Protein AF-A0A8B7N0S8-F1 (afdb_monomer)

Radius of gyration: 21.29 Å; Cα contacts (8 Å, |Δi|>4): 291; chains: 1; bounding box: 60×66×60 Å

Foldseek 3Di:
DCPPPPPVVVVLVVVVVVVVVVVVVVLVVVLLVVVVVDVVVDPVNQDDADQQPFDPPDDPVLLVVVLVVQVVVLVVLQVVLVVVVVVDPPPADDVVNLQLQWFAPPVLLAIEHQAALQCNVQVLQQLVLVVVDPGQDPCSVVVSSVVRHRDPDPVVNVVSLVGGAYDYGEEDLSSLLVSLLCVQQQDPDPPDPSLVVLQCLLPVDDDDDDDPPDPDDQPDRPDSSGHGSRSSVVVLVVLVVQCPDPVRNDDDDSSNPDCCNRNNCNVRRHSGYHYPVCNSSSVSSVCVVSVPDSVSHSDDPPDD

InterPro domains:
  IPR005331 Sulfotransferase [PF03567] (105-292)
  IPR018011 Carbohydrate sulfotransferase 8-10 [PTHR12137] (58-295)

Nearest PDB structures (foldseek):
  5hjn-assembly1_A  TM=2.050E-01  e=9.439E+00  Drosophila melanogaster

Secondary structure (DSSP, 8-state):
---THHHHHHHHHHHHHHHHHHHHHHHHHHHHHHHHHHHHS-GGGTSS-------TT--HHHHHHHHHHHHHHHHHHHHHHHHHHTT----PPPHHHHHHHSEEETTTTEEEE--TTTTHHHHHHHHHHHTT-SS--TTHHHHHHHHSPPPSSHHHHHHHHHHSEEEEEE--HHHHHHHHHIIIII---TTSS-HHHHHHHHHH-PPPPPPTT--PPP---SSTTSPPHHHHHHHHHHHHHHHT-TT------TTT--HHHHH-TTTS--SEEEEGGGHHHHHHHHHHHTT--GGGTT------

Structure (mmCIF, N/CA/C/O backbone):
data_AF-A0A8B7N0S8-F1
#
_entry.id   AF-A0A8B7N0S8-F1
#
loop_
_atom_site.group_PDB
_atom_site.id
_atom_site.type_symbol
_atom_site.label_atom_id
_atom_site.label_alt_id
_atom_site.label_comp_id
_atom_site.label_asym_id
_atom_site.label_entity_id
_atom_site.label_seq_id
_atom_site.pdbx_PDB_ins_code
_atom_site.Cartn_x
_atom_site.Cartn_y
_atom_site.Cartn_z
_atom_site.occupancy
_atom_site.B_iso_or_equiv
_atom_site.auth_seq_id
_atom_site.auth_comp_id
_atom_site.auth_asym_id
_atom_site.auth_atom_id
_atom_site.pdbx_PDB_model_num
ATOM 1 N N . MET A 1 1 ? 32.496 -39.639 -4.142 1.00 33.72 1 MET A N 1
ATOM 2 C CA . MET A 1 1 ? 31.459 -39.357 -5.158 1.00 33.72 1 MET A CA 1
ATOM 3 C C . MET A 1 1 ? 30.151 -39.072 -4.444 1.00 33.72 1 MET A C 1
ATOM 5 O O . MET A 1 1 ? 29.667 -39.948 -3.746 1.00 33.72 1 MET A O 1
ATOM 9 N N . ASN A 1 2 ? 29.606 -37.862 -4.561 1.00 26.45 2 ASN A N 1
ATOM 10 C CA . ASN A 1 2 ? 28.227 -37.590 -4.154 1.00 26.45 2 ASN A CA 1
ATOM 11 C C . ASN A 1 2 ? 27.659 -36.517 -5.098 1.00 26.45 2 ASN A C 1
ATOM 13 O O . ASN A 1 2 ? 27.809 -35.323 -4.869 1.00 26.45 2 ASN A O 1
ATOM 17 N N . ILE A 1 3 ? 27.117 -36.968 -6.233 1.00 31.31 3 ILE A N 1
ATOM 18 C CA . ILE A 1 3 ? 26.680 -36.134 -7.374 1.00 31.31 3 ILE A CA 1
ATOM 19 C C . ILE A 1 3 ? 25.195 -35.714 -7.232 1.00 31.31 3 ILE A C 1
ATOM 21 O O . ILE A 1 3 ? 24.652 -34.994 -8.061 1.00 31.31 3 ILE A O 1
ATOM 25 N N . ASN A 1 4 ? 24.522 -36.074 -6.135 1.00 31.34 4 ASN A N 1
ATOM 26 C CA . ASN A 1 4 ? 23.059 -35.968 -6.046 1.00 31.34 4 ASN A CA 1
ATOM 27 C C . ASN A 1 4 ? 22.503 -34.683 -5.398 1.00 31.34 4 ASN A C 1
ATOM 29 O O . ASN A 1 4 ? 21.286 -34.531 -5.330 1.00 31.34 4 ASN A O 1
ATOM 33 N N . SER A 1 5 ? 23.330 -33.726 -4.954 1.00 34.03 5 SER A N 1
ATOM 34 C CA . SER A 1 5 ? 22.830 -32.487 -4.320 1.00 34.03 5 SER A CA 1
ATOM 35 C C . SER A 1 5 ? 22.540 -31.336 -5.298 1.00 34.03 5 SER A C 1
ATOM 37 O O . SER A 1 5 ? 21.784 -30.427 -4.954 1.00 34.03 5 SER A O 1
ATOM 39 N N . SER A 1 6 ? 23.072 -31.366 -6.528 1.00 33.41 6 SER A N 1
ATOM 40 C CA . SER A 1 6 ? 22.864 -30.288 -7.515 1.00 33.41 6 SER A CA 1
ATOM 41 C C . SER A 1 6 ? 21.584 -30.451 -8.347 1.00 33.41 6 SER A C 1
ATOM 43 O O . SER A 1 6 ? 21.019 -29.459 -8.806 1.00 33.41 6 SER A O 1
ATOM 45 N N . ILE A 1 7 ? 21.072 -31.680 -8.479 1.00 36.34 7 ILE A N 1
ATOM 46 C CA . ILE A 1 7 ? 19.943 -32.017 -9.363 1.00 36.34 7 ILE A CA 1
ATOM 47 C C . ILE A 1 7 ? 18.601 -31.521 -8.781 1.00 36.34 7 ILE A C 1
ATOM 49 O O . ILE A 1 7 ? 17.759 -30.991 -9.507 1.00 36.34 7 ILE A O 1
ATOM 53 N N . GLY A 1 8 ? 18.407 -31.590 -7.457 1.00 31.73 8 GLY A N 1
ATOM 54 C CA . GLY A 1 8 ? 17.154 -31.170 -6.801 1.00 31.73 8 GLY A CA 1
ATOM 55 C C . GLY A 1 8 ? 16.907 -29.651 -6.799 1.00 31.73 8 GLY A C 1
ATOM 56 O O . GLY A 1 8 ? 15.765 -29.191 -6.929 1.00 31.73 8 GLY A O 1
ATOM 57 N N . ALA A 1 9 ? 17.973 -28.849 -6.713 1.00 36.81 9 ALA A N 1
ATOM 58 C CA . ALA A 1 9 ? 17.888 -27.389 -6.777 1.00 36.81 9 ALA A CA 1
ATOM 59 C C . ALA A 1 9 ? 17.567 -26.890 -8.198 1.00 36.81 9 ALA A C 1
ATOM 61 O O . ALA A 1 9 ? 16.879 -25.875 -8.364 1.00 36.81 9 ALA A O 1
ATOM 62 N N . ASP A 1 10 ? 18.024 -27.616 -9.220 1.00 36.50 10 ASP A N 1
ATOM 63 C CA . ASP A 1 10 ? 17.806 -27.265 -10.621 1.00 36.50 10 ASP A CA 1
ATOM 64 C C . ASP A 1 10 ? 16.393 -27.654 -11.089 1.00 36.50 10 ASP A C 1
ATOM 66 O O . ASP A 1 10 ? 15.686 -26.837 -11.684 1.00 36.50 10 ASP A O 1
ATOM 70 N N . GLN A 1 11 ? 15.888 -28.824 -10.674 1.00 37.94 11 GLN A N 1
ATOM 71 C CA . GLN A 1 11 ? 14.507 -29.253 -10.946 1.00 37.94 11 GLN A CA 1
ATOM 72 C C . GLN A 1 11 ? 13.464 -28.278 -10.364 1.00 37.94 11 GLN A C 1
ATOM 74 O O . GLN A 1 11 ? 12.451 -27.964 -11.001 1.00 37.94 11 GLN A O 1
ATOM 79 N N . THR A 1 12 ? 13.735 -27.732 -9.174 1.00 39.00 12 THR A N 1
ATOM 80 C CA . THR A 1 12 ? 12.875 -26.746 -8.499 1.00 39.00 12 THR A CA 1
ATOM 81 C C . THR A 1 12 ? 12.888 -25.396 -9.230 1.00 39.00 12 THR A C 1
ATOM 83 O O . THR A 1 12 ? 11.830 -24.815 -9.496 1.00 39.00 12 THR A O 1
ATOM 86 N N . LYS A 1 13 ? 14.067 -24.919 -9.664 1.00 35.22 13 LYS A N 1
ATOM 87 C CA . LYS A 1 13 ? 14.209 -23.703 -10.491 1.00 35.22 13 LYS A CA 1
ATOM 88 C C . LYS A 1 13 ? 13.530 -23.849 -11.856 1.00 35.22 13 LYS A C 1
ATOM 90 O O . LYS A 1 13 ? 12.886 -22.905 -12.320 1.00 35.22 13 LYS A O 1
ATOM 95 N N . ILE A 1 14 ? 13.624 -25.019 -12.487 1.00 38.72 14 ILE A N 1
ATOM 96 C CA . ILE A 1 14 ? 12.973 -25.336 -13.767 1.00 38.72 14 ILE A CA 1
ATOM 97 C C . ILE A 1 14 ? 11.447 -25.353 -13.614 1.00 38.72 14 ILE A C 1
ATOM 99 O O . ILE A 1 14 ? 10.739 -24.784 -14.449 1.00 38.72 14 ILE A O 1
ATOM 103 N N . THR A 1 15 ? 10.930 -25.923 -12.525 1.00 37.62 15 THR A N 1
ATOM 104 C CA . THR A 1 15 ? 9.487 -25.995 -12.242 1.00 37.62 15 THR A CA 1
ATOM 105 C C . THR A 1 15 ? 8.890 -24.613 -11.963 1.00 37.62 15 THR A C 1
ATOM 107 O O . THR A 1 15 ? 7.842 -24.266 -12.517 1.00 37.62 15 THR A O 1
ATOM 110 N N . ILE A 1 16 ? 9.592 -23.763 -11.203 1.00 38.25 16 ILE A N 1
ATOM 111 C CA . ILE A 1 16 ? 9.209 -22.359 -10.984 1.00 38.25 16 ILE A CA 1
ATOM 112 C C . ILE A 1 16 ? 9.251 -21.578 -12.305 1.00 38.25 16 ILE A C 1
ATOM 114 O O . ILE A 1 16 ? 8.293 -20.880 -12.633 1.00 38.25 16 ILE A O 1
ATOM 118 N N . ARG A 1 17 ? 10.303 -21.740 -13.121 1.00 37.34 17 ARG A N 1
ATOM 119 C CA . ARG A 1 17 ? 10.417 -21.090 -14.442 1.00 37.34 17 ARG A CA 1
ATOM 120 C C . ARG A 1 17 ? 9.300 -21.509 -15.404 1.00 37.34 17 ARG A C 1
ATOM 122 O O . ARG A 1 17 ? 8.746 -20.640 -16.077 1.00 37.34 17 ARG A O 1
ATOM 129 N N . LYS A 1 18 ? 8.933 -22.795 -15.457 1.00 36.91 18 LYS A N 1
ATOM 130 C CA . LYS A 1 18 ? 7.825 -23.306 -16.291 1.00 36.91 18 LYS A CA 1
ATOM 131 C C . LYS A 1 18 ? 6.463 -22.798 -15.806 1.00 36.91 18 LYS A C 1
ATOM 133 O O . LYS A 1 18 ? 5.678 -22.296 -16.609 1.00 36.91 18 LYS A O 1
ATOM 138 N N . THR A 1 19 ? 6.223 -22.827 -14.494 1.00 37.59 19 THR A N 1
ATOM 139 C CA . THR A 1 19 ? 4.977 -22.334 -13.877 1.00 37.59 19 THR A CA 1
ATOM 140 C C . THR A 1 19 ? 4.809 -20.825 -14.062 1.00 37.59 19 THR A C 1
ATOM 142 O O . THR A 1 19 ? 3.711 -20.350 -14.352 1.00 37.59 19 THR A O 1
ATOM 145 N N . LEU A 1 20 ? 5.897 -20.059 -13.939 1.00 36.97 20 LEU A N 1
ATOM 146 C CA . LEU A 1 20 ? 5.892 -18.626 -14.208 1.00 36.97 20 LEU A CA 1
ATOM 147 C C . LEU A 1 20 ? 5.639 -18.361 -15.696 1.00 36.97 20 LEU A C 1
ATOM 149 O O . LEU A 1 20 ? 4.724 -17.603 -15.998 1.00 36.97 20 LEU A O 1
ATOM 153 N N . ARG A 1 21 ? 6.347 -19.017 -16.631 1.00 35.75 21 ARG A N 1
ATOM 154 C CA . ARG A 1 21 ? 6.140 -18.825 -18.085 1.00 35.75 21 ARG A CA 1
ATOM 155 C C . ARG A 1 21 ? 4.687 -19.050 -18.524 1.00 35.75 21 ARG A C 1
ATOM 157 O O . ARG A 1 21 ? 4.150 -18.218 -19.252 1.00 35.75 21 ARG A O 1
ATOM 164 N N . GLY A 1 22 ? 4.033 -20.111 -18.042 1.00 35.28 22 GLY A N 1
ATOM 165 C CA . GLY A 1 22 ? 2.614 -20.369 -18.331 1.00 35.28 22 GLY A CA 1
ATOM 166 C C . GLY A 1 22 ? 1.683 -19.277 -17.784 1.00 35.28 22 GLY A C 1
ATOM 167 O O . GLY A 1 22 ? 0.778 -18.815 -18.479 1.00 35.28 22 GLY A O 1
ATOM 168 N N . LYS A 1 23 ? 1.960 -18.780 -16.571 1.00 40.72 23 LYS A N 1
ATOM 169 C CA . LYS A 1 23 ? 1.218 -17.665 -15.960 1.00 40.72 23 LYS A CA 1
ATOM 170 C C . LYS A 1 23 ? 1.476 -16.326 -16.662 1.00 40.72 23 LYS A C 1
ATOM 172 O O . LYS A 1 23 ? 0.540 -15.543 -16.778 1.00 40.72 23 LYS A O 1
ATOM 177 N N . PHE A 1 24 ? 2.681 -16.083 -17.187 1.00 34.66 24 PHE A N 1
ATOM 178 C CA . PHE A 1 24 ? 3.024 -14.885 -17.971 1.00 34.66 24 PHE A CA 1
ATOM 179 C C . PHE A 1 24 ? 2.257 -14.823 -19.308 1.00 34.66 24 PHE A C 1
ATOM 181 O O . PHE A 1 24 ? 1.810 -13.749 -19.702 1.00 34.66 24 PHE A O 1
ATOM 188 N N . SER A 1 25 ? 2.027 -15.957 -19.981 1.00 36.06 25 SER A N 1
ATOM 189 C CA . SER A 1 25 ? 1.237 -15.996 -21.226 1.00 36.06 25 SER A CA 1
ATOM 190 C C . SER A 1 25 ? -0.257 -15.714 -20.986 1.00 36.06 25 SER A C 1
ATOM 192 O O . SER A 1 25 ? -0.859 -14.882 -21.668 1.00 36.06 25 SER A O 1
ATOM 194 N N . ALA A 1 26 ? -0.846 -16.325 -19.949 1.00 39.25 26 ALA A N 1
ATOM 195 C CA . ALA A 1 26 ? -2.221 -16.033 -19.527 1.00 39.25 26 ALA A CA 1
ATOM 196 C C . ALA A 1 26 ? -2.386 -14.585 -19.021 1.00 39.25 26 ALA A C 1
ATOM 198 O O . ALA A 1 26 ? -3.426 -13.954 -19.222 1.00 39.25 26 ALA A O 1
ATOM 199 N N . MET A 1 27 ? -1.338 -14.046 -18.395 1.00 42.06 27 MET A N 1
ATOM 200 C CA . MET A 1 27 ? -1.253 -12.659 -17.957 1.00 42.06 27 MET A CA 1
ATOM 201 C C . MET A 1 27 ? -1.254 -11.685 -19.136 1.00 42.06 27 MET A C 1
ATOM 203 O O . MET A 1 27 ? -2.021 -10.730 -19.091 1.00 42.06 27 MET A O 1
ATOM 207 N N . ASN A 1 28 ? -0.491 -11.944 -20.204 1.00 36.88 28 ASN A N 1
ATOM 208 C CA . ASN A 1 28 ? -0.500 -11.094 -21.399 1.00 36.88 28 ASN A CA 1
ATOM 209 C C . ASN A 1 28 ? -1.900 -10.992 -22.019 1.00 36.88 28 ASN A C 1
ATOM 211 O O . ASN A 1 28 ? -2.355 -9.885 -22.284 1.00 36.88 28 ASN A O 1
ATOM 215 N N . LYS A 1 29 ? -2.638 -12.106 -22.142 1.00 42.72 29 LYS A N 1
ATOM 216 C CA . LYS A 1 29 ? -4.021 -12.078 -22.660 1.00 42.72 29 LYS A CA 1
ATOM 217 C C . LYS A 1 29 ? -4.966 -11.229 -21.794 1.00 42.72 29 LYS A C 1
ATOM 219 O O . LYS A 1 29 ? -5.769 -10.468 -22.328 1.00 42.72 29 LYS A O 1
ATOM 224 N N . ARG A 1 30 ? -4.856 -11.317 -20.460 1.00 45.44 30 ARG A N 1
ATOM 225 C CA . ARG A 1 30 ? -5.676 -10.521 -19.522 1.00 45.44 30 ARG A CA 1
ATOM 226 C C . ARG A 1 30 ? -5.286 -9.044 -19.493 1.00 45.44 30 ARG A C 1
ATOM 228 O O . ARG A 1 30 ? -6.166 -8.194 -19.430 1.00 45.44 30 ARG A O 1
ATOM 235 N N . VAL A 1 31 ? -3.992 -8.736 -19.564 1.00 40.94 31 VAL A N 1
ATOM 236 C CA . VAL A 1 31 ? -3.473 -7.363 -19.665 1.00 40.94 31 VAL A CA 1
ATOM 237 C C . VAL A 1 31 ? -4.017 -6.681 -20.915 1.00 40.94 31 VAL A C 1
ATOM 239 O O . VAL A 1 31 ? -4.475 -5.549 -20.830 1.00 40.94 31 VAL A O 1
ATOM 242 N N . THR A 1 32 ? -4.017 -7.371 -22.054 1.00 42.88 32 THR A N 1
ATOM 243 C CA . THR A 1 32 ? -4.551 -6.838 -23.310 1.00 42.88 32 THR A CA 1
ATOM 244 C C . THR A 1 32 ? -6.043 -6.512 -23.215 1.00 42.88 32 THR A C 1
ATOM 246 O O . THR A 1 32 ? -6.471 -5.445 -23.647 1.00 42.88 32 THR A O 1
ATOM 249 N N . GLN A 1 33 ? -6.843 -7.402 -22.619 1.00 46.19 33 GLN A N 1
ATOM 250 C CA . GLN A 1 33 ? -8.280 -7.170 -22.418 1.00 46.19 33 GLN A CA 1
ATOM 251 C C . GLN A 1 33 ? -8.552 -6.007 -21.451 1.00 46.19 33 GLN A C 1
ATOM 253 O O . GLN A 1 33 ? -9.496 -5.241 -21.651 1.00 46.19 33 GLN A O 1
ATOM 258 N N . LEU A 1 34 ? -7.717 -5.855 -20.418 1.00 43.09 34 LEU A N 1
ATOM 259 C CA . LEU A 1 34 ? -7.782 -4.726 -19.492 1.00 43.09 34 LEU A CA 1
ATOM 260 C C . LEU A 1 34 ? -7.413 -3.418 -20.197 1.00 43.09 34 LEU A C 1
ATOM 262 O O . LEU A 1 34 ? -8.137 -2.437 -20.062 1.00 43.09 34 LEU A O 1
ATOM 266 N N . ASP A 1 35 ? -6.352 -3.402 -21.003 1.00 39.47 35 ASP A N 1
ATOM 267 C CA . ASP A 1 35 ? -5.935 -2.211 -21.744 1.00 39.47 35 ASP A CA 1
ATOM 268 C C . ASP A 1 35 ? -7.018 -1.725 -22.726 1.00 39.47 35 ASP A C 1
ATOM 270 O O . ASP A 1 35 ? -7.270 -0.526 -22.789 1.00 39.47 35 ASP A O 1
ATOM 274 N N . ALA A 1 36 ? -7.745 -2.631 -23.394 1.00 38.62 36 ALA A N 1
ATOM 275 C CA . ALA A 1 36 ? -8.881 -2.284 -24.257 1.00 38.62 36 ALA A CA 1
ATOM 276 C C . ALA A 1 36 ? -10.070 -1.676 -23.481 1.00 38.62 36 ALA A C 1
ATOM 278 O O . ALA A 1 36 ? -10.602 -0.640 -23.881 1.00 38.62 36 ALA A O 1
ATOM 279 N N . ARG A 1 37 ? -10.447 -2.249 -22.325 1.00 38.44 37 ARG A N 1
ATOM 280 C CA . ARG A 1 37 ? -11.477 -1.658 -21.439 1.00 38.44 37 ARG A CA 1
ATOM 281 C C . ARG A 1 37 ? -11.064 -0.277 -20.916 1.00 38.44 37 ARG A C 1
ATOM 283 O O . ARG A 1 37 ? -11.896 0.619 -20.821 1.00 38.44 37 ARG A O 1
ATOM 290 N N . TYR A 1 38 ? -9.777 -0.091 -20.629 1.00 39.50 38 TYR A N 1
ATOM 291 C CA . TYR A 1 38 ? -9.210 1.181 -20.175 1.00 39.50 38 TYR A CA 1
ATOM 292 C C . TYR A 1 38 ? -8.972 2.214 -21.294 1.00 39.50 38 TYR A C 1
ATOM 294 O O . TYR A 1 38 ? -8.717 3.367 -20.971 1.00 39.50 38 TYR A O 1
ATOM 302 N N . ARG A 1 39 ? -9.013 1.848 -22.584 1.00 38.09 39 ARG A N 1
ATOM 303 C CA . ARG A 1 39 ? -8.988 2.825 -23.693 1.00 38.09 39 ARG A CA 1
ATOM 304 C C . ARG A 1 39 ? -10.349 3.489 -23.893 1.00 38.09 39 ARG A C 1
ATOM 306 O O . ARG A 1 39 ? -10.396 4.672 -24.201 1.00 38.09 39 ARG A O 1
ATOM 313 N N . HIS A 1 40 ? -11.435 2.745 -23.680 1.00 3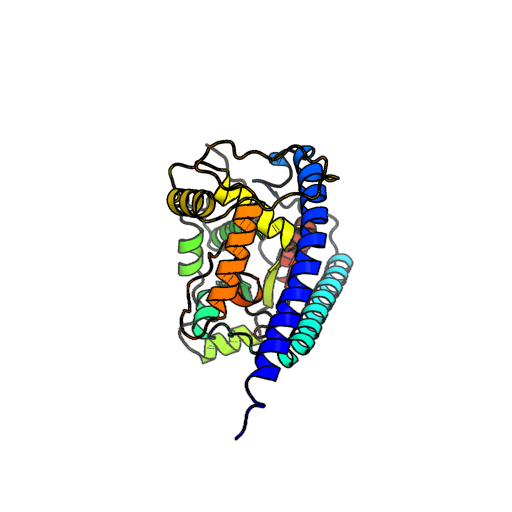6.62 40 HIS A N 1
ATOM 314 C CA . HIS A 1 40 ? -12.797 3.285 -23.742 1.00 36.62 40 HIS A CA 1
ATOM 315 C C . HIS A 1 40 ? -13.178 4.078 -22.489 1.00 36.62 40 HIS A C 1
ATOM 317 O O . HIS A 1 40 ? -13.854 5.098 -22.583 1.00 36.62 40 HIS A O 1
ATOM 323 N N . ALA A 1 41 ? -12.704 3.653 -21.318 1.00 31.98 41 ALA A N 1
ATOM 324 C CA . ALA A 1 41 ? -12.784 4.442 -20.099 1.00 31.98 41 ALA A CA 1
ATOM 325 C C . ALA A 1 41 ? -11.572 5.383 -20.053 1.00 31.98 41 ALA A C 1
ATOM 327 O O . ALA A 1 41 ? -10.531 5.004 -19.520 1.00 31.98 41 ALA A O 1
ATOM 328 N N . GL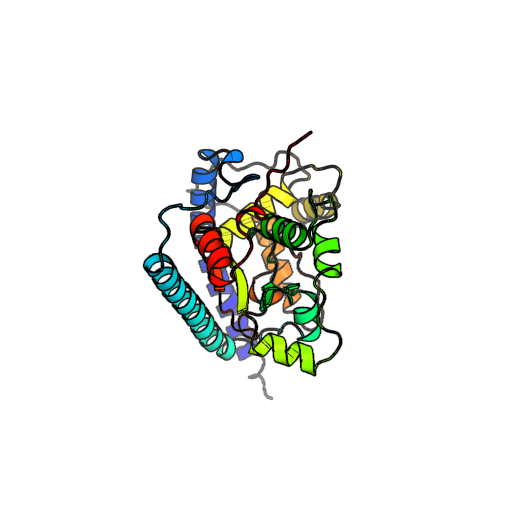Y A 1 42 ? -11.678 6.565 -20.673 1.00 30.33 42 GLY A N 1
ATOM 329 C CA . GLY A 1 42 ? -10.604 7.565 -20.726 1.00 30.33 42 GLY A CA 1
ATOM 330 C C . GLY A 1 42 ? -9.906 7.778 -19.374 1.00 30.33 42 GLY A C 1
ATOM 331 O O . GLY A 1 42 ? -10.454 7.463 -18.322 1.00 30.33 42 GLY A O 1
ATOM 332 N N . ALA A 1 43 ? -8.685 8.322 -19.385 1.00 34.25 43 ALA A N 1
ATOM 333 C CA . ALA A 1 43 ? -7.827 8.492 -18.200 1.00 34.25 43 ALA A CA 1
ATOM 334 C C . ALA A 1 43 ? -8.513 9.133 -16.965 1.00 34.25 43 ALA A C 1
ATOM 336 O O . ALA A 1 43 ? -8.044 8.924 -15.847 1.00 34.25 43 ALA A O 1
ATOM 337 N N . ALA A 1 44 ? -9.637 9.828 -17.160 1.00 33.47 44 ALA A N 1
ATOM 338 C CA . ALA A 1 44 ? -10.529 10.357 -16.130 1.00 33.47 44 ALA A CA 1
ATOM 339 C C . ALA A 1 44 ? -11.287 9.295 -15.298 1.00 33.47 44 ALA A C 1
ATOM 341 O O . ALA A 1 44 ? -11.713 9.582 -14.189 1.00 33.47 44 ALA A O 1
ATOM 342 N N . ALA A 1 45 ? -11.450 8.053 -15.768 1.00 34.56 45 ALA A N 1
ATOM 343 C CA . ALA A 1 45 ? -12.257 7.047 -15.064 1.00 34.56 45 ALA A CA 1
ATOM 344 C C . ALA A 1 45 ? -11.568 6.443 -13.823 1.00 34.56 45 ALA A C 1
ATOM 346 O O . ALA A 1 45 ? -12.217 5.784 -13.016 1.00 34.56 45 ALA A O 1
ATOM 347 N N . TYR A 1 46 ? -10.248 6.610 -13.680 1.00 40.56 46 TYR A N 1
ATOM 348 C CA . TYR A 1 46 ? -9.467 6.006 -12.586 1.00 40.56 46 TYR A CA 1
ATOM 349 C C . TYR A 1 46 ? -8.284 6.864 -12.107 1.00 40.56 46 TYR A C 1
ATOM 351 O O . TYR A 1 46 ? -7.476 6.397 -11.296 1.00 40.56 46 TYR A O 1
ATOM 359 N N . GLY A 1 47 ? -8.156 8.086 -12.625 1.00 35.59 47 GLY A N 1
ATOM 360 C CA . GLY A 1 47 ? -7.146 9.060 -12.241 1.00 35.59 47 GLY A CA 1
ATOM 361 C C . GLY A 1 47 ? -7.819 10.291 -11.657 1.00 35.59 47 GLY A C 1
ATOM 362 O O . GLY A 1 47 ? -8.615 10.923 -12.334 1.00 35.59 47 GLY A O 1
ATOM 363 N N . ASP A 1 48 ? -7.449 10.599 -10.418 1.00 36.75 48 ASP A N 1
ATOM 364 C CA . ASP A 1 48 ? -7.471 11.953 -9.866 1.00 36.75 48 ASP A CA 1
ATOM 365 C C . ASP A 1 48 ? -8.848 12.614 -9.643 1.00 36.75 48 ASP A C 1
ATOM 367 O O . ASP A 1 48 ? -8.980 13.798 -9.873 1.00 36.75 48 ASP A O 1
ATOM 371 N N . ASP A 1 49 ? -9.848 11.874 -9.151 1.00 41.66 49 ASP A N 1
ATOM 372 C CA . ASP A 1 49 ? -10.726 12.313 -8.045 1.00 41.66 49 ASP A CA 1
ATOM 373 C C . ASP A 1 49 ? -11.726 11.204 -7.695 1.00 41.66 49 ASP A C 1
ATOM 375 O O . ASP A 1 49 ? -12.698 10.942 -8.400 1.00 41.66 49 ASP A O 1
ATOM 379 N N . VAL A 1 50 ? -11.475 10.501 -6.590 1.00 45.34 50 VAL A N 1
ATOM 380 C CA . VAL A 1 50 ? -12.478 9.616 -5.983 1.00 45.34 50 VAL A CA 1
ATOM 381 C C . VAL A 1 50 ? -12.993 10.356 -4.766 1.00 45.34 50 VAL A C 1
ATOM 383 O O . VAL A 1 50 ? -12.591 10.070 -3.637 1.00 45.34 50 VAL A O 1
ATOM 386 N N . HIS A 1 51 ? -13.843 11.353 -5.001 1.00 56.25 51 HIS A N 1
ATOM 387 C CA . HIS A 1 51 ? -14.651 11.901 -3.925 1.00 56.25 51 HIS A CA 1
ATOM 388 C C . HIS A 1 51 ? -15.474 10.751 -3.355 1.00 56.25 51 HIS A C 1
ATOM 390 O O . HIS A 1 51 ? -16.289 10.131 -4.050 1.00 56.25 51 HIS A O 1
ATOM 396 N N . MET A 1 52 ? -15.225 10.417 -2.093 1.00 65.19 52 MET A N 1
ATOM 397 C CA . MET A 1 52 ? -16.049 9.445 -1.399 1.00 65.19 52 MET A CA 1
ATOM 398 C C . MET A 1 52 ? -17.413 10.093 -1.174 1.00 65.19 52 MET A C 1
ATOM 400 O O . MET A 1 52 ? -17.595 10.874 -0.244 1.00 65.19 52 MET A O 1
ATOM 404 N N . LYS A 1 53 ? -18.382 9.785 -2.039 1.00 68.12 53 LYS A N 1
ATOM 405 C CA . LYS A 1 53 ? -19.780 10.132 -1.779 1.00 68.12 53 LYS A CA 1
ATOM 406 C C . LYS A 1 53 ? -20.248 9.304 -0.591 1.00 68.12 53 LYS A C 1
ATOM 408 O O . LYS A 1 53 ? -20.347 8.087 -0.718 1.00 68.12 53 LYS A O 1
ATOM 413 N N . VAL A 1 54 ? -20.477 9.957 0.542 1.00 76.88 54 VAL A N 1
ATOM 414 C CA . VAL A 1 54 ? -20.989 9.315 1.757 1.00 76.88 54 VAL A CA 1
ATOM 415 C C . VAL A 1 54 ? -22.381 8.770 1.463 1.00 76.88 54 VAL A C 1
ATOM 417 O O . VAL A 1 54 ? -23.251 9.515 1.006 1.00 76.88 54 VAL A O 1
ATOM 420 N N . ASN A 1 55 ? -22.613 7.485 1.721 1.00 82.69 55 ASN A N 1
ATOM 421 C CA . ASN A 1 55 ? -23.945 6.919 1.620 1.00 82.69 55 ASN A CA 1
ATOM 422 C C . ASN A 1 55 ? -24.776 7.330 2.847 1.00 82.69 55 ASN A C 1
ATOM 424 O O . ASN A 1 55 ? -24.581 6.825 3.955 1.00 82.69 55 ASN A O 1
ATOM 428 N N . ALA A 1 56 ? -25.731 8.240 2.640 1.00 82.44 56 ALA A N 1
ATOM 429 C CA . ALA A 1 56 ? -26.651 8.698 3.684 1.00 82.44 56 ALA A CA 1
ATOM 430 C C . ALA A 1 56 ? -27.504 7.560 4.277 1.00 82.44 56 ALA A C 1
ATOM 432 O O . ALA A 1 56 ? -27.903 7.638 5.434 1.00 82.44 56 ALA A O 1
ATOM 433 N N . ASN A 1 57 ? -27.725 6.484 3.514 1.00 89.56 57 ASN A N 1
ATOM 434 C CA . ASN A 1 57 ? -28.533 5.333 3.921 1.00 89.56 57 ASN A CA 1
ATOM 435 C C . ASN A 1 57 ? -27.706 4.194 4.541 1.00 89.56 57 ASN A C 1
ATOM 437 O O . ASN A 1 57 ? -28.252 3.124 4.815 1.00 89.56 57 ASN A O 1
ATOM 441 N N . TRP A 1 58 ? -26.397 4.388 4.738 1.00 91.25 58 TRP A N 1
ATOM 442 C CA . TRP A 1 58 ? -25.539 3.373 5.345 1.00 91.25 58 TRP A CA 1
ATOM 443 C C . TRP A 1 58 ? -25.979 3.072 6.776 1.00 91.25 58 TRP A C 1
ATOM 445 O O . TRP A 1 58 ? -26.039 3.967 7.623 1.00 91.25 58 TRP A O 1
ATOM 455 N N . ASN A 1 59 ? -26.202 1.797 7.068 1.00 93.12 59 ASN A N 1
ATOM 456 C CA . ASN A 1 59 ? -26.671 1.339 8.369 1.00 93.12 59 ASN A CA 1
ATOM 457 C C . ASN A 1 59 ? -25.739 0.282 8.994 1.00 93.12 59 ASN A C 1
ATOM 459 O O . ASN A 1 59 ? -24.708 -0.111 8.444 1.00 93.12 59 ASN A O 1
ATOM 463 N N . GLU A 1 60 ? -26.102 -0.186 10.187 1.00 93.12 60 GLU A N 1
ATOM 464 C CA . GLU A 1 60 ? -25.328 -1.183 10.934 1.00 93.12 60 GLU A CA 1
ATOM 465 C C . GLU A 1 60 ? -25.244 -2.541 10.208 1.00 93.12 60 GLU A C 1
ATOM 467 O O . GLU A 1 60 ? -24.250 -3.261 10.326 1.00 93.12 60 GLU A O 1
ATOM 472 N N . THR A 1 61 ? -26.248 -2.889 9.401 1.00 95.69 61 THR A N 1
ATOM 473 C CA . THR A 1 61 ? -26.229 -4.104 8.573 1.00 95.69 61 THR A CA 1
ATOM 474 C C . THR A 1 61 ? -25.153 -4.009 7.494 1.00 95.69 61 THR A C 1
ATOM 476 O O . THR A 1 61 ? -24.403 -4.969 7.307 1.00 95.69 61 THR A O 1
ATOM 479 N N . ASP A 1 62 ? -25.003 -2.852 6.843 1.00 95.44 62 ASP A N 1
ATOM 480 C CA . ASP A 1 62 ? -23.945 -2.613 5.851 1.00 95.44 62 ASP A CA 1
ATOM 481 C C . ASP A 1 62 ? -22.553 -2.745 6.479 1.00 95.44 62 ASP A C 1
ATOM 483 O O . ASP A 1 62 ? -21.688 -3.464 5.961 1.00 95.44 62 ASP A O 1
ATOM 487 N N . THR A 1 63 ? -22.360 -2.138 7.658 1.00 95.12 63 THR A N 1
ATOM 488 C CA . THR A 1 63 ? -21.123 -2.266 8.443 1.00 95.12 63 THR A CA 1
ATOM 489 C C . THR A 1 63 ? -20.819 -3.729 8.758 1.00 95.12 63 THR A C 1
ATOM 491 O O . THR A 1 63 ? -19.701 -4.201 8.535 1.00 95.12 63 THR A O 1
ATOM 494 N N . ASN A 1 64 ? -21.804 -4.488 9.241 1.00 96.69 64 ASN A N 1
ATOM 495 C CA . ASN A 1 64 ? -21.608 -5.889 9.605 1.00 96.69 64 ASN A CA 1
ATOM 496 C C . ASN A 1 64 ? -21.355 -6.790 8.391 1.00 96.69 64 ASN A C 1
ATOM 498 O O . ASN A 1 64 ? -20.526 -7.704 8.466 1.00 96.69 64 ASN A O 1
ATOM 502 N N . ASN A 1 65 ? -21.999 -6.514 7.258 1.00 97.75 65 ASN A N 1
ATOM 503 C CA . ASN A 1 65 ? -21.750 -7.216 6.004 1.00 97.75 65 ASN A CA 1
ATOM 504 C C . ASN A 1 65 ? -20.321 -6.975 5.512 1.00 97.75 65 ASN A C 1
ATOM 506 O O . ASN A 1 65 ? -19.597 -7.938 5.241 1.00 97.75 65 ASN A O 1
ATOM 510 N N . LEU A 1 66 ? -19.856 -5.724 5.485 1.00 97.81 66 LEU A N 1
ATOM 511 C CA . LEU A 1 66 ? -18.479 -5.438 5.085 1.00 97.81 66 LEU A CA 1
ATOM 512 C C . LEU A 1 66 ? -17.456 -5.955 6.097 1.00 97.81 66 LEU A C 1
ATOM 514 O O . LEU A 1 66 ? -16.419 -6.476 5.689 1.00 97.81 66 LEU A O 1
ATOM 518 N N . ARG A 1 67 ? -17.762 -5.963 7.396 1.00 97.81 67 ARG A N 1
ATOM 519 C CA . ARG A 1 67 ? -16.909 -6.607 8.406 1.00 97.81 67 ARG A CA 1
ATOM 520 C C . ARG A 1 67 ? -16.727 -8.104 8.130 1.00 97.81 67 ARG A C 1
ATOM 522 O O . ARG A 1 67 ? -15.608 -8.608 8.258 1.00 97.81 67 ARG A O 1
ATOM 529 N N . LYS A 1 68 ? -17.782 -8.815 7.707 1.00 98.25 68 LYS A N 1
ATOM 530 C CA . LYS A 1 68 ? -17.683 -10.221 7.259 1.00 98.25 68 LYS A CA 1
ATOM 531 C C . LYS A 1 68 ? -16.799 -10.345 6.016 1.00 98.25 68 LYS A C 1
ATOM 533 O O . LYS A 1 68 ? -15.921 -11.205 5.991 1.00 98.25 68 LYS A O 1
ATOM 538 N N . VAL A 1 69 ? -16.958 -9.455 5.035 1.00 98.56 69 VAL A N 1
ATOM 539 C CA . VAL A 1 69 ? -16.110 -9.418 3.830 1.00 98.56 69 VAL A CA 1
ATOM 540 C C . VAL A 1 69 ? -14.633 -9.193 4.184 1.00 98.56 69 VAL A C 1
ATOM 542 O O . VAL A 1 69 ? -13.766 -9.879 3.643 1.00 98.56 69 VAL A O 1
ATOM 545 N N . MET A 1 70 ? -14.313 -8.286 5.113 1.00 98.38 70 MET A N 1
ATOM 546 C CA . MET A 1 70 ? -12.927 -8.044 5.543 1.00 98.38 70 MET A CA 1
ATOM 547 C C . MET A 1 70 ? -12.312 -9.265 6.230 1.00 98.38 70 MET A C 1
ATOM 549 O O . MET A 1 70 ? -11.164 -9.608 5.937 1.00 98.38 70 MET A O 1
ATOM 553 N N . ARG A 1 71 ? -13.084 -9.970 7.072 1.00 98.19 71 ARG A N 1
ATOM 554 C CA . ARG A 1 71 ? -12.655 -11.243 7.678 1.00 98.19 71 ARG A CA 1
ATOM 555 C C . ARG A 1 71 ? -12.355 -12.291 6.610 1.00 98.19 71 ARG A C 1
ATOM 557 O O . ARG A 1 71 ? -11.236 -12.786 6.571 1.00 98.19 71 ARG A O 1
ATOM 564 N N . GLN A 1 72 ? -13.279 -12.514 5.672 1.00 98.56 72 GLN A N 1
ATOM 565 C CA . GLN A 1 72 ? -13.082 -13.451 4.558 1.00 98.56 72 GLN A CA 1
ATOM 566 C C . GLN A 1 72 ? -11.821 -13.125 3.744 1.00 98.56 72 GLN A C 1
ATOM 568 O O . GLN A 1 72 ? -11.045 -14.015 3.401 1.00 98.56 72 GLN A O 1
ATOM 573 N N . ARG A 1 73 ? -11.572 -11.842 3.449 1.00 98.31 73 ARG A N 1
ATOM 574 C CA . ARG A 1 73 ? -10.349 -11.412 2.750 1.00 98.31 73 ARG A CA 1
ATOM 575 C C . ARG A 1 73 ? -9.090 -11.714 3.569 1.00 98.31 73 ARG A C 1
ATOM 577 O O . ARG A 1 73 ? -8.096 -12.155 2.992 1.00 98.31 73 ARG A O 1
ATOM 584 N N . SER A 1 74 ? -9.126 -11.491 4.884 1.00 97.81 74 SER A N 1
ATOM 585 C CA . SER A 1 74 ? -8.021 -11.818 5.795 1.00 97.81 74 SER A CA 1
ATOM 586 C C . SER A 1 74 ? -7.752 -13.324 5.821 1.00 97.81 74 SER A C 1
ATOM 588 O O . SER A 1 74 ? -6.605 -13.737 5.651 1.00 97.81 74 SER A O 1
ATOM 590 N N . ASP A 1 75 ? -8.799 -14.145 5.910 1.00 97.75 75 ASP A N 1
ATOM 591 C CA . ASP A 1 75 ? -8.695 -15.607 5.936 1.00 97.75 75 ASP A CA 1
ATOM 592 C C . ASP A 1 75 ? -8.083 -16.161 4.642 1.00 97.75 75 ASP A C 1
ATOM 594 O O . ASP A 1 75 ? -7.168 -16.983 4.691 1.00 97.75 75 ASP A O 1
ATOM 598 N N . VAL A 1 76 ? -8.491 -15.640 3.476 1.00 97.31 76 VAL A N 1
ATOM 599 C CA . VAL A 1 76 ? -7.887 -15.994 2.176 1.00 97.31 76 VAL A CA 1
ATOM 600 C C . VAL A 1 76 ? -6.387 -15.691 2.154 1.00 97.31 76 VAL A C 1
ATOM 602 O O . VAL A 1 76 ? -5.593 -16.494 1.656 1.00 97.31 76 VAL A O 1
ATOM 605 N N . VAL A 1 77 ? -5.975 -14.545 2.702 1.00 95.81 77 VAL A N 1
ATOM 606 C CA . VAL A 1 77 ? -4.557 -14.170 2.784 1.00 95.81 77 VAL A CA 1
ATOM 607 C C . VAL A 1 77 ? -3.800 -15.095 3.735 1.00 95.81 77 VAL A C 1
ATOM 609 O O . VAL A 1 77 ? -2.716 -15.554 3.378 1.00 95.81 77 VAL A O 1
ATOM 612 N N . GLN A 1 78 ? -4.360 -15.422 4.903 1.00 94.50 78 GLN A N 1
ATOM 613 C CA . GLN A 1 78 ? -3.718 -16.333 5.855 1.00 94.50 78 GLN A CA 1
ATOM 614 C C . GLN A 1 78 ? -3.571 -17.749 5.284 1.00 94.50 78 GLN A C 1
ATOM 616 O O . GLN A 1 78 ? -2.486 -18.324 5.370 1.00 94.50 78 GLN A O 1
ATOM 621 N N . ALA A 1 79 ? -4.601 -18.272 4.617 1.00 94.75 79 ALA A N 1
ATOM 622 C CA . ALA A 1 79 ? -4.543 -19.568 3.942 1.00 94.75 79 ALA A CA 1
ATOM 623 C C . ALA A 1 79 ? -3.467 -19.589 2.842 1.00 94.75 79 ALA A C 1
ATOM 625 O O . ALA A 1 79 ? -2.682 -20.535 2.736 1.00 94.75 79 ALA A O 1
ATOM 626 N N . ALA A 1 80 ? -3.364 -18.516 2.048 1.00 92.69 80 ALA A N 1
ATOM 627 C CA . ALA A 1 80 ? -2.295 -18.379 1.064 1.00 92.69 80 ALA A CA 1
ATOM 628 C C . ALA A 1 80 ? -0.911 -18.335 1.733 1.00 92.69 80 ALA A C 1
ATOM 630 O O . ALA A 1 80 ? 0.008 -19.019 1.287 1.00 92.69 80 ALA A O 1
ATOM 631 N N . CYS A 1 81 ? -0.755 -17.579 2.819 1.00 90.69 81 CYS A N 1
ATOM 632 C CA . CYS A 1 81 ? 0.497 -17.497 3.565 1.00 90.69 81 CYS A CA 1
ATOM 633 C C . CYS A 1 81 ? 0.933 -18.855 4.125 1.00 90.69 81 CYS A C 1
ATOM 635 O O . CYS A 1 81 ? 2.100 -19.212 3.988 1.00 90.69 81 CYS A O 1
ATOM 637 N N . GLN A 1 82 ? 0.011 -19.633 4.694 1.00 90.06 82 GLN A N 1
ATOM 638 C CA . GLN A 1 82 ? 0.284 -20.997 5.156 1.00 90.06 82 GLN A CA 1
ATOM 639 C C . GLN A 1 82 ? 0.742 -21.891 3.999 1.00 90.06 82 GLN A C 1
ATOM 641 O O . GLN A 1 82 ? 1.791 -22.530 4.088 1.00 90.06 82 GLN A O 1
ATOM 646 N N . ARG A 1 83 ? 0.018 -21.859 2.871 1.00 88.62 83 ARG A N 1
ATOM 647 C CA . ARG A 1 83 ? 0.370 -22.623 1.669 1.00 88.62 83 ARG A CA 1
ATOM 648 C C . ARG A 1 83 ? 1.769 -22.279 1.163 1.00 88.62 83 ARG A C 1
ATOM 650 O O . ARG A 1 83 ? 2.561 -23.179 0.913 1.00 88.62 83 ARG A O 1
ATOM 657 N N . TYR A 1 84 ? 2.086 -20.998 0.997 1.00 82.44 84 TYR A N 1
ATOM 658 C CA . TYR A 1 84 ? 3.339 -20.595 0.357 1.00 82.44 84 TYR A CA 1
ATOM 659 C C . TYR A 1 84 ? 4.548 -20.591 1.300 1.00 82.44 84 TYR A C 1
ATOM 661 O O . TYR A 1 84 ? 5.659 -20.789 0.816 1.00 82.44 84 TYR A O 1
ATOM 669 N N . ARG A 1 85 ? 4.367 -20.442 2.622 1.00 78.81 85 ARG A N 1
ATOM 670 C CA . ARG A 1 85 ? 5.464 -20.615 3.596 1.00 78.81 85 ARG A CA 1
ATOM 671 C C . ARG A 1 85 ? 6.120 -21.989 3.488 1.00 78.81 85 ARG A C 1
ATOM 673 O O . ARG A 1 85 ? 7.332 -22.083 3.604 1.00 78.81 85 ARG A O 1
ATOM 680 N N . SER A 1 86 ? 5.332 -23.029 3.215 1.00 66.88 86 SER A N 1
ATOM 681 C CA . SER A 1 86 ? 5.850 -24.393 3.043 1.00 66.88 86 SER A CA 1
ATOM 682 C C . SER A 1 86 ? 6.646 -24.603 1.747 1.00 66.88 86 SER A C 1
ATOM 684 O O . SER A 1 86 ? 7.426 -25.544 1.652 1.00 66.88 86 SER A O 1
ATOM 686 N N . LEU A 1 87 ? 6.460 -23.737 0.743 1.00 63.25 87 LEU A N 1
ATOM 687 C CA . LEU A 1 87 ? 6.981 -23.943 -0.613 1.00 63.25 87 LEU A CA 1
ATOM 688 C C . LEU A 1 87 ? 8.244 -23.137 -0.916 1.00 63.25 87 LEU A C 1
ATOM 690 O O . LEU A 1 87 ? 8.943 -23.443 -1.881 1.00 63.25 87 LEU A O 1
ATOM 694 N N . THR A 1 88 ? 8.521 -22.077 -0.158 1.00 61.00 88 THR A N 1
ATOM 695 C CA . THR A 1 88 ? 9.611 -21.150 -0.476 1.00 61.00 88 THR A CA 1
ATOM 696 C C . THR A 1 88 ? 10.171 -20.481 0.772 1.00 61.00 88 THR A C 1
ATOM 698 O O . THR A 1 88 ? 9.410 -19.958 1.585 1.00 61.00 88 THR A O 1
ATOM 701 N N . ASN A 1 89 ? 11.500 -20.361 0.839 1.00 58.38 89 ASN A N 1
ATOM 702 C CA . ASN A 1 89 ? 12.177 -19.422 1.734 1.00 58.38 89 ASN A CA 1
ATOM 703 C C . ASN A 1 89 ? 11.963 -17.995 1.210 1.00 58.38 89 ASN A C 1
ATOM 705 O O . ASN A 1 89 ? 12.788 -17.457 0.471 1.00 58.38 89 ASN A O 1
ATOM 709 N N . PHE A 1 90 ? 10.822 -17.382 1.531 1.00 63.22 90 PHE A N 1
ATOM 710 C CA . PHE A 1 90 ? 10.639 -15.960 1.263 1.00 63.22 90 PHE A CA 1
ATOM 711 C C . PHE A 1 90 ? 11.652 -15.169 2.085 1.00 63.22 90 PHE A C 1
ATOM 713 O O . PHE A 1 90 ? 11.726 -15.327 3.301 1.00 63.22 90 PHE A O 1
ATOM 720 N N . THR A 1 91 ? 12.407 -14.284 1.437 1.00 61.00 91 THR A N 1
ATOM 721 C CA . THR A 1 91 ? 13.181 -13.276 2.157 1.00 61.00 91 THR A CA 1
ATOM 722 C C . THR A 1 91 ? 12.188 -12.349 2.850 1.00 61.00 91 THR A C 1
ATOM 724 O O . THR A 1 91 ? 11.544 -11.515 2.209 1.00 61.00 91 THR A O 1
ATOM 727 N N . GLU A 1 92 ? 11.993 -12.554 4.149 1.00 67.19 92 GLU A N 1
ATOM 728 C CA . GLU A 1 92 ? 11.045 -11.768 4.926 1.00 67.19 92 GLU A CA 1
ATOM 729 C C . GLU A 1 92 ? 11.548 -10.328 5.087 1.00 67.19 92 GLU A C 1
ATOM 731 O O . GLU A 1 92 ? 12.740 -10.064 5.285 1.00 67.19 92 GLU A O 1
ATOM 736 N N . LEU A 1 93 ? 10.626 -9.364 5.022 1.00 75.88 93 LEU A N 1
ATOM 737 C CA . LEU A 1 93 ? 10.959 -7.984 5.351 1.00 75.88 93 LEU A CA 1
ATOM 738 C C . LEU A 1 93 ? 11.304 -7.912 6.842 1.00 75.88 93 LEU A C 1
ATOM 740 O O . LEU A 1 93 ? 10.454 -8.195 7.687 1.00 75.88 93 LEU A O 1
ATOM 744 N N . LYS A 1 94 ? 12.531 -7.483 7.163 1.00 83.06 94 LYS A N 1
ATOM 745 C CA . LYS A 1 94 ? 12.970 -7.301 8.555 1.00 83.06 94 LYS A CA 1
ATOM 746 C C . LYS A 1 94 ? 11.933 -6.470 9.338 1.00 83.06 94 LYS A C 1
ATOM 748 O O . LYS A 1 94 ? 11.539 -5.409 8.837 1.00 83.06 94 LYS A O 1
ATOM 753 N N . PRO A 1 95 ? 11.548 -6.858 10.571 1.00 86.38 95 PRO A N 1
A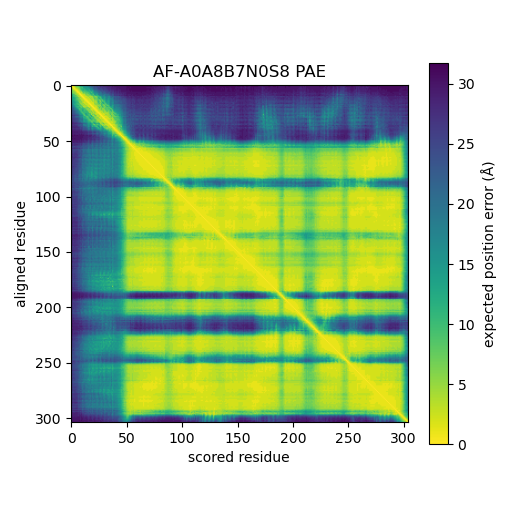TOM 754 C CA . PRO A 1 95 ? 10.519 -6.157 11.345 1.00 86.38 95 PRO A CA 1
ATOM 755 C C . PRO A 1 95 ? 10.759 -4.649 11.474 1.00 86.38 95 PRO A C 1
ATOM 757 O O . PRO A 1 95 ? 9.845 -3.854 11.279 1.00 86.38 95 PRO A O 1
ATOM 760 N N . ALA A 1 96 ? 12.011 -4.230 11.689 1.00 88.62 96 ALA A N 1
ATOM 761 C CA . ALA A 1 96 ? 12.373 -2.813 11.745 1.00 88.62 96 ALA A CA 1
ATOM 762 C C . ALA A 1 96 ? 12.012 -2.050 10.456 1.00 88.62 96 ALA A C 1
ATOM 764 O O . ALA A 1 96 ? 11.518 -0.924 10.514 1.00 88.62 96 ALA A O 1
ATOM 765 N N . LYS A 1 97 ? 12.202 -2.672 9.285 1.00 90.06 97 LYS A N 1
ATOM 766 C CA . LYS A 1 97 ? 11.861 -2.066 7.993 1.00 90.06 97 LYS A CA 1
ATOM 767 C C . LYS A 1 97 ? 10.350 -2.014 7.776 1.00 90.06 97 LYS A C 1
ATOM 769 O O . LYS A 1 97 ? 9.857 -1.020 7.239 1.00 90.06 97 LYS A O 1
ATOM 774 N N . LEU A 1 98 ? 9.621 -3.038 8.222 1.00 92.50 98 LEU A N 1
ATOM 775 C CA . LEU A 1 98 ? 8.160 -3.028 8.216 1.00 92.50 98 LEU A CA 1
ATOM 776 C C . LEU A 1 98 ? 7.627 -1.898 9.105 1.00 92.50 98 LEU A C 1
ATOM 778 O O . LEU A 1 98 ? 6.863 -1.068 8.626 1.00 92.50 98 LEU A O 1
ATOM 782 N N . HIS A 1 99 ? 8.097 -1.786 10.350 1.00 95.31 99 HIS A N 1
ATOM 783 C CA . HIS A 1 99 ? 7.656 -0.743 11.284 1.00 95.31 99 HIS A CA 1
ATOM 784 C C . HIS A 1 99 ? 7.863 0.675 10.738 1.00 95.31 99 HIS A C 1
ATOM 786 O O . HIS A 1 99 ? 6.990 1.519 10.904 1.00 95.31 99 HIS A O 1
ATOM 792 N N . GLN A 1 100 ? 8.976 0.925 10.042 1.00 94.31 100 GLN A N 1
ATOM 793 C CA . GLN A 1 100 ? 9.243 2.205 9.372 1.00 94.31 100 GLN A CA 1
ATOM 794 C C . GLN A 1 100 ? 8.385 2.448 8.120 1.00 94.31 100 GLN A C 1
ATOM 796 O O . GLN A 1 100 ? 8.313 3.577 7.634 1.00 94.31 100 GLN A O 1
ATOM 801 N N . THR A 1 101 ? 7.811 1.394 7.537 1.00 94.56 101 THR A N 1
ATOM 802 C CA . THR A 1 101 ? 6.940 1.492 6.358 1.00 94.56 101 THR A CA 1
ATOM 803 C C . THR A 1 101 ? 5.510 1.844 6.760 1.00 94.56 101 THR A C 1
ATOM 805 O O . THR A 1 101 ? 4.849 2.602 6.049 1.00 94.56 101 THR A O 1
ATOM 808 N N . LEU A 1 102 ? 5.054 1.326 7.902 1.00 97.81 102 LEU A N 1
ATOM 809 C CA . LEU A 1 102 ? 3.718 1.553 8.449 1.00 97.81 102 LEU A CA 1
ATOM 810 C C . LEU A 1 102 ? 3.508 3.016 8.878 1.00 97.81 102 LEU A C 1
ATOM 812 O O . LEU A 1 102 ? 4.455 3.729 9.209 1.00 97.81 102 LEU A O 1
ATOM 816 N N . ARG A 1 103 ? 2.250 3.457 8.867 1.00 98.38 103 ARG A N 1
ATOM 817 C CA . ARG A 1 103 ? 1.771 4.694 9.494 1.00 98.38 103 ARG A CA 1
ATOM 818 C C . ARG A 1 103 ? 1.058 4.323 10.784 1.00 98.38 103 ARG A C 1
ATOM 820 O O . ARG A 1 103 ? 0.121 3.528 10.744 1.00 98.38 103 ARG A O 1
ATOM 827 N N . TRP A 1 104 ? 1.523 4.861 11.904 1.00 98.44 104 TRP A N 1
ATOM 828 C CA . TRP A 1 104 ? 1.026 4.530 13.238 1.00 98.44 104 TRP A CA 1
ATOM 829 C C . TRP A 1 104 ? 0.092 5.638 13.718 1.00 98.44 104 TRP A C 1
ATOM 831 O O . TRP A 1 104 ? 0.526 6.621 14.312 1.00 98.44 104 TRP A O 1
ATOM 841 N N . VAL A 1 105 ? -1.196 5.496 13.419 1.00 98.06 105 VAL A N 1
ATOM 842 C CA . VAL A 1 105 ? -2.208 6.528 13.661 1.00 98.06 105 VAL A CA 1
ATOM 843 C C . VAL A 1 105 ? -2.822 6.306 15.044 1.00 98.06 105 VAL A C 1
ATOM 845 O O . VAL A 1 105 ? -3.876 5.684 15.189 1.00 98.06 105 VAL A O 1
ATOM 848 N N . LYS A 1 106 ? -2.094 6.756 16.075 1.00 96.69 106 LYS A N 1
ATOM 849 C CA . LYS A 1 106 ? -2.397 6.503 17.496 1.00 96.69 106 LYS A CA 1
ATOM 850 C C . LYS A 1 106 ? -3.780 7.000 17.906 1.00 96.69 106 LYS A C 1
ATOM 852 O O . LYS A 1 106 ? -4.544 6.220 18.471 1.00 96.69 106 LYS A O 1
ATOM 857 N N . ASP A 1 107 ? -4.112 8.238 17.548 1.00 95.56 107 ASP A N 1
ATOM 858 C CA . ASP A 1 107 ? -5.348 8.917 17.970 1.00 95.56 107 ASP A CA 1
ATOM 859 C C . ASP A 1 107 ? -6.613 8.179 17.516 1.00 95.56 107 ASP A C 1
ATOM 861 O O . ASP A 1 107 ? -7.619 8.153 18.219 1.00 95.56 107 ASP A O 1
ATOM 865 N N . TYR A 1 108 ? -6.526 7.490 16.376 1.00 97.06 108 TYR A N 1
ATOM 866 C CA . TYR A 1 108 ? -7.617 6.713 15.784 1.00 97.06 108 TYR A CA 1
ATOM 867 C C . TYR A 1 108 ? -7.414 5.195 15.914 1.00 97.06 108 TYR A C 1
ATOM 869 O O . TYR A 1 108 ? -8.145 4.410 15.313 1.00 97.06 108 TYR A O 1
ATOM 877 N N . LYS A 1 109 ? -6.411 4.756 16.689 1.00 97.38 109 LYS A N 1
ATOM 878 C CA . LYS A 1 109 ? -6.132 3.345 17.009 1.00 97.38 109 LYS A CA 1
ATOM 879 C C . LYS A 1 109 ? -6.039 2.435 15.775 1.00 97.38 109 LYS A C 1
ATOM 881 O O . LYS A 1 109 ? -6.510 1.293 15.798 1.00 97.38 109 LYS A O 1
ATOM 886 N N . PHE A 1 110 ? -5.376 2.896 14.713 1.00 98.62 110 PHE A N 1
ATOM 887 C CA . PHE A 1 110 ? -5.087 2.056 13.550 1.00 98.62 110 PHE A CA 1
ATOM 888 C C . PHE A 1 110 ? -3.650 2.190 13.044 1.00 98.62 110 PHE A C 1
ATOM 890 O O . PHE A 1 110 ? -2.947 3.172 13.275 1.00 98.62 110 PHE A O 1
ATOM 897 N N . ILE A 1 111 ? -3.202 1.151 12.350 1.00 98.69 111 ILE A N 1
ATOM 898 C CA . ILE A 1 111 ? -1.907 1.077 11.686 1.00 98.69 111 ILE A CA 1
ATOM 899 C C . ILE A 1 111 ? -2.172 0.817 10.210 1.00 98.69 111 ILE A C 1
ATOM 901 O O . ILE A 1 111 ? -2.884 -0.124 9.866 1.00 98.69 111 ILE A O 1
ATOM 905 N N . TRP A 1 112 ? -1.585 1.612 9.324 1.00 98.56 112 TRP A N 1
ATOM 906 C CA . TRP A 1 112 ? -1.807 1.478 7.886 1.00 98.56 112 TRP A CA 1
ATOM 907 C C . TRP A 1 112 ? -0.513 1.217 7.122 1.00 98.56 112 TRP A C 1
ATOM 909 O O . TRP A 1 112 ? 0.501 1.871 7.365 1.00 98.56 112 TRP A O 1
ATOM 919 N N . CYS A 1 113 ? -0.549 0.285 6.166 1.00 98.06 113 CYS A N 1
ATOM 920 C CA . CYS A 1 113 ? 0.556 0.062 5.241 1.00 98.06 113 CYS A CA 1
ATOM 921 C C . CYS A 1 113 ? 0.283 0.684 3.854 1.00 98.06 113 CYS A C 1
ATOM 923 O O . CYS A 1 113 ? -0.576 0.183 3.118 1.00 98.06 113 CYS A O 1
ATOM 925 N N . PRO A 1 114 ? 1.010 1.748 3.454 1.00 96.81 114 PRO A N 1
ATOM 926 C CA . PRO A 1 114 ? 0.780 2.433 2.184 1.00 96.81 114 PRO A CA 1
ATOM 927 C C . PRO A 1 114 ? 1.415 1.684 1.002 1.00 96.81 114 PRO A C 1
ATOM 929 O O . PRO A 1 114 ? 2.607 1.822 0.717 1.00 96.81 114 PRO A O 1
ATOM 932 N N . ILE A 1 115 ? 0.611 0.921 0.257 1.00 96.56 115 ILE A N 1
ATOM 933 C CA . ILE A 1 115 ? 1.048 0.307 -1.004 1.00 96.56 115 ILE A CA 1
ATOM 934 C C . ILE A 1 115 ? 0.871 1.283 -2.172 1.00 96.56 115 ILE A C 1
ATOM 936 O O . ILE A 1 115 ? -0.241 1.685 -2.519 1.00 96.56 115 ILE A O 1
ATOM 940 N N . PHE A 1 116 ? 1.967 1.583 -2.868 1.00 94.69 116 PHE A N 1
ATOM 941 C CA . PHE A 1 116 ? 1.925 2.397 -4.083 1.00 94.69 116 PHE A CA 1
ATOM 942 C C . PHE A 1 116 ? 1.014 1.783 -5.146 1.00 94.69 116 PHE A C 1
ATOM 944 O O . PHE A 1 116 ? 0.999 0.565 -5.345 1.00 94.69 116 PHE A O 1
ATOM 951 N N . LYS A 1 117 ? 0.280 2.657 -5.846 1.00 95.06 117 LYS A N 1
ATOM 952 C CA . LYS A 1 117 ? -0.722 2.309 -6.874 1.00 95.06 117 LYS A CA 1
ATOM 953 C C . LYS A 1 117 ? -1.954 1.563 -6.339 1.00 95.06 117 LYS A C 1
ATOM 955 O O . LYS A 1 117 ? -2.729 1.028 -7.127 1.00 95.06 117 LYS A O 1
ATOM 960 N N . CYS A 1 118 ? -2.156 1.587 -5.018 1.00 96.19 118 CYS A N 1
ATOM 961 C CA . CYS A 1 118 ? -3.353 1.091 -4.333 1.00 96.19 118 CYS A CA 1
ATOM 962 C C . CYS A 1 118 ? -4.010 2.207 -3.502 1.00 96.19 118 CYS A C 1
ATOM 964 O O . CYS A 1 118 ? -4.155 2.077 -2.293 1.00 96.19 118 CYS A O 1
ATOM 966 N N . ALA A 1 119 ? -4.321 3.343 -4.140 1.00 91.62 119 ALA A N 1
ATOM 967 C CA . ALA A 1 119 ? -4.894 4.533 -3.490 1.00 91.62 119 ALA A CA 1
ATOM 968 C C . ALA A 1 119 ? -4.040 5.147 -2.354 1.00 91.62 119 ALA A C 1
ATOM 970 O O . ALA A 1 119 ? -4.550 5.869 -1.498 1.00 91.62 119 ALA A O 1
ATOM 971 N N . SER A 1 120 ? -2.722 4.902 -2.352 1.00 92.19 120 SER A N 1
ATOM 972 C CA . SER A 1 120 ? -1.821 5.410 -1.310 1.00 92.19 120 SER A CA 1
ATOM 973 C C . SER A 1 120 ? -1.754 6.933 -1.254 1.00 92.19 120 SER A C 1
ATOM 975 O O . SER A 1 120 ? -1.708 7.480 -0.164 1.00 92.19 120 SER A O 1
ATOM 977 N N . THR A 1 121 ? -1.759 7.634 -2.393 1.00 89.81 121 THR A N 1
ATOM 978 C CA . THR A 1 121 ? -1.761 9.108 -2.401 1.00 89.81 121 THR A CA 1
ATOM 979 C C . THR A 1 121 ? -3.026 9.655 -1.745 1.00 89.81 121 THR A C 1
ATOM 981 O O . THR A 1 121 ? -2.924 10.500 -0.864 1.00 89.81 121 THR A O 1
ATOM 984 N N . THR A 1 122 ? -4.197 9.122 -2.102 1.00 89.31 122 THR A N 1
ATOM 985 C CA . THR A 1 122 ? -5.490 9.497 -1.509 1.00 89.31 122 THR A CA 1
ATOM 986 C C . THR A 1 122 ? -5.488 9.315 0.006 1.00 89.31 122 THR A C 1
ATOM 988 O O . THR A 1 122 ? -5.805 10.238 0.746 1.00 89.31 122 THR A O 1
ATOM 991 N N . TRP A 1 123 ? -5.062 8.150 0.493 1.00 93.69 123 TRP A N 1
ATOM 992 C CA . TRP A 1 123 ? -5.045 7.888 1.932 1.00 93.69 123 TRP A CA 1
ATOM 993 C C . TRP A 1 123 ? -3.953 8.652 2.681 1.00 93.69 123 TRP A C 1
ATOM 995 O O . TRP A 1 123 ? -4.166 9.037 3.824 1.00 93.69 123 TRP A O 1
ATOM 1005 N N . VAL A 1 124 ? -2.821 8.952 2.039 1.00 94.12 124 VAL A N 1
ATOM 1006 C CA . VAL A 1 124 ? -1.834 9.886 2.595 1.00 94.12 124 VAL A CA 1
ATOM 1007 C C . VAL A 1 124 ? -2.439 11.282 2.750 1.00 94.12 124 VAL A C 1
ATOM 1009 O O . VAL A 1 124 ? -2.276 11.871 3.812 1.00 94.12 124 VAL A O 1
ATOM 1012 N N . LYS A 1 125 ? -3.168 11.794 1.748 1.00 91.94 125 LYS A N 1
ATOM 1013 C CA . LYS A 1 125 ? -3.885 13.076 1.856 1.00 91.94 125 LYS A CA 1
ATOM 1014 C C . LYS A 1 125 ? -4.881 13.054 3.020 1.00 91.94 125 LYS A C 1
ATOM 1016 O O . LYS A 1 125 ? -4.837 13.946 3.855 1.00 91.94 125 LYS A O 1
ATOM 1021 N N . ASN A 1 126 ? -5.679 11.993 3.151 1.00 93.00 126 ASN A N 1
ATOM 1022 C CA . ASN A 1 126 ? -6.601 11.827 4.280 1.00 93.00 126 ASN A CA 1
ATOM 1023 C C . ASN A 1 126 ? -5.897 11.827 5.641 1.00 93.00 126 ASN A C 1
ATOM 1025 O O . ASN A 1 126 ? -6.387 12.456 6.569 1.00 93.00 126 ASN A O 1
ATOM 1029 N N 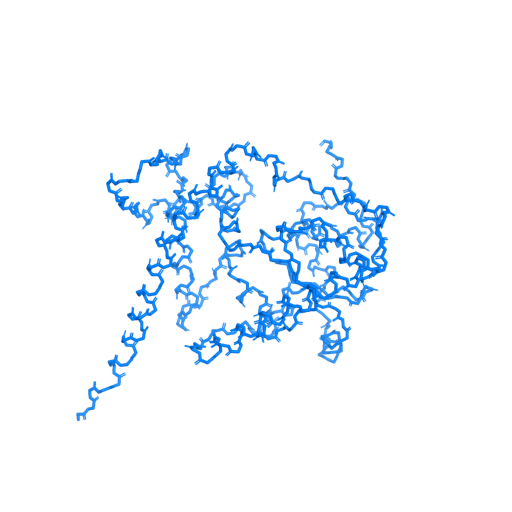. LEU A 1 127 ? -4.738 11.172 5.774 1.00 95.25 127 LEU A N 1
ATOM 1030 C CA . LEU A 1 127 ? -3.956 11.249 7.010 1.00 95.25 127 LEU A CA 1
ATOM 1031 C C . LEU A 1 127 ? -3.520 12.684 7.332 1.00 95.25 127 LEU A C 1
ATOM 1033 O O . LEU A 1 127 ? -3.509 13.066 8.492 1.00 95.25 127 LEU A O 1
ATOM 1037 N N . LEU A 1 128 ? -3.185 13.494 6.327 1.00 93.81 128 LEU A N 1
ATOM 1038 C CA . LEU A 1 128 ? -2.833 14.899 6.552 1.00 93.81 128 LEU A CA 1
ATOM 1039 C C . LEU A 1 128 ? -4.052 15.723 6.987 1.00 93.81 128 LEU A C 1
ATOM 1041 O O . LEU A 1 128 ? -3.935 16.527 7.906 1.00 93.81 128 LEU A O 1
ATOM 1045 N N . LEU A 1 129 ? -5.232 15.456 6.425 1.00 92.19 129 LEU A N 1
ATOM 1046 C CA . LEU A 1 129 ? -6.486 16.063 6.891 1.00 92.19 129 LEU A CA 1
ATOM 1047 C C . LEU A 1 129 ? -6.801 15.669 8.350 1.00 92.19 129 LEU A C 1
ATOM 1049 O O . LEU A 1 129 ? -7.219 16.505 9.148 1.00 92.19 129 LEU A O 1
ATOM 1053 N N . LEU A 1 130 ? -6.529 14.416 8.744 1.00 93.69 130 LEU A N 1
ATOM 1054 C CA . LEU A 1 130 ? -6.642 13.974 10.144 1.00 93.69 130 LEU A CA 1
ATOM 1055 C C . LEU A 1 130 ? -5.641 14.671 11.076 1.00 93.69 130 LEU A C 1
ATOM 1057 O O . LEU A 1 130 ? -5.940 14.837 12.256 1.00 93.69 130 LEU A O 1
ATOM 1061 N N . ALA A 1 131 ? -4.490 15.096 10.553 1.00 93.81 131 ALA A N 1
ATOM 1062 C CA . ALA A 1 131 ? -3.514 15.936 11.247 1.00 93.81 131 ALA A CA 1
ATOM 1063 C C . ALA A 1 131 ? -3.859 17.442 11.192 1.00 93.81 131 ALA A C 1
ATOM 1065 O O . ALA A 1 131 ? -3.011 18.271 11.510 1.00 93.81 131 ALA A O 1
ATOM 1066 N N . ASN A 1 132 ? -5.093 17.796 10.808 1.00 91.94 132 ASN A N 1
ATOM 1067 C CA . ASN A 1 132 ? -5.616 19.163 10.707 1.00 91.94 132 ASN A CA 1
ATOM 1068 C C . ASN A 1 132 ? -4.920 20.058 9.665 1.00 91.94 132 ASN A C 1
ATOM 1070 O O . ASN A 1 132 ? -4.956 21.281 9.784 1.00 91.94 132 ASN A O 1
ATOM 1074 N N . PHE A 1 133 ? -4.326 19.476 8.620 1.00 89.12 133 PHE A N 1
ATOM 1075 C CA . PHE A 1 133 ? -3.971 20.252 7.432 1.00 89.12 133 PHE A CA 1
ATOM 1076 C C . PHE A 1 133 ? -5.245 20.602 6.658 1.00 89.12 133 PHE A C 1
ATOM 1078 O O . PHE A 1 133 ? -6.101 19.740 6.474 1.00 89.12 133 PHE A O 1
ATOM 1085 N N . THR A 1 134 ? -5.359 21.843 6.188 1.00 84.06 134 THR A N 1
ATOM 1086 C CA . THR A 1 134 ? -6.446 22.272 5.292 1.00 84.06 134 THR A CA 1
ATOM 1087 C C . THR A 1 134 ? -6.224 21.741 3.879 1.00 84.06 134 THR A C 1
ATOM 1089 O O . THR A 1 134 ? -7.126 21.154 3.292 1.00 84.06 134 THR A O 1
ATOM 1092 N N . GLU A 1 135 ? -4.991 21.852 3.377 1.00 82.12 135 GLU A N 1
ATOM 1093 C CA . GLU A 1 135 ? -4.584 21.337 2.072 1.00 82.12 135 GLU A CA 1
ATOM 1094 C C . GLU A 1 135 ? -3.311 20.475 2.170 1.00 82.12 135 GLU A C 1
ATOM 1096 O O . GLU A 1 135 ? -2.308 20.889 2.763 1.00 82.12 135 GLU A O 1
ATOM 1101 N N . PRO A 1 136 ? -3.302 19.263 1.585 1.00 79.50 136 PRO A N 1
ATOM 1102 C CA . PRO A 1 136 ? -2.116 18.412 1.563 1.00 79.50 136 PRO A CA 1
ATOM 1103 C C . PRO A 1 136 ? -0.962 18.998 0.717 1.00 79.50 136 PRO A C 1
ATOM 1105 O O . PRO A 1 136 ? -1.113 19.138 -0.498 1.00 79.50 136 PRO A O 1
ATOM 1108 N N . PRO A 1 137 ? 0.240 19.239 1.281 1.00 83.56 137 PRO A N 1
ATOM 1109 C CA . PRO A 1 137 ? 1.376 19.770 0.523 1.00 83.56 137 PRO A CA 1
ATOM 1110 C C . PRO A 1 137 ? 1.945 18.779 -0.508 1.00 83.56 137 PRO A C 1
ATOM 1112 O O . PRO A 1 137 ? 1.786 17.559 -0.414 1.00 83.56 137 PRO A O 1
ATOM 1115 N N . GLN A 1 138 ? 2.745 19.282 -1.455 1.00 82.06 138 GLN A N 1
ATOM 1116 C CA . GLN A 1 138 ? 3.399 18.460 -2.492 1.00 82.06 138 GLN A CA 1
ATOM 1117 C C . GLN A 1 138 ? 4.263 17.319 -1.920 1.00 82.06 138 GLN A C 1
ATOM 1119 O O . GLN A 1 138 ? 4.286 16.212 -2.455 1.00 82.06 138 GLN A O 1
ATOM 1124 N N . ARG A 1 139 ? 4.911 17.538 -0.769 1.00 85.06 139 ARG A N 1
ATOM 1125 C CA . ARG A 1 139 ? 5.732 16.537 -0.055 1.00 85.06 139 ARG A CA 1
ATOM 1126 C C . ARG A 1 139 ? 4.933 15.594 0.862 1.00 85.06 139 ARG A C 1
ATOM 1128 O O . ARG A 1 139 ? 5.481 15.036 1.812 1.00 85.06 139 ARG A O 1
ATOM 1135 N N . HIS A 1 140 ? 3.652 15.380 0.564 1.00 87.19 140 HIS A N 1
ATOM 1136 C CA . HIS A 1 140 ? 2.701 14.630 1.391 1.00 87.19 140 HIS A CA 1
ATOM 1137 C C . HIS A 1 140 ? 3.179 13.231 1.827 1.00 87.19 140 HIS A C 1
ATOM 1139 O O . HIS A 1 140 ? 2.953 12.840 2.970 1.00 87.19 140 HIS A O 1
ATOM 1145 N N . HIS A 1 141 ? 3.877 12.471 0.970 1.00 88.62 141 HIS A N 1
ATOM 1146 C CA . HIS A 1 141 ? 4.373 11.128 1.334 1.00 88.62 141 HIS A CA 1
ATOM 1147 C C . HIS A 1 141 ? 5.439 11.145 2.436 1.00 88.62 141 HIS A C 1
ATOM 1149 O O . HIS A 1 141 ? 5.418 10.269 3.307 1.00 88.62 141 HIS A O 1
ATOM 1155 N N . ALA A 1 142 ? 6.365 12.110 2.382 1.00 90.88 142 ALA A N 1
ATOM 1156 C CA . ALA A 1 142 ? 7.420 12.277 3.382 1.00 90.88 142 ALA A CA 1
ATOM 1157 C C . ALA A 1 142 ? 6.823 12.786 4.696 1.00 90.88 142 ALA A C 1
ATOM 1159 O O . ALA A 1 142 ? 6.985 12.143 5.731 1.00 90.88 142 ALA A O 1
ATOM 1160 N N . LEU A 1 143 ? 6.004 13.836 4.610 1.00 93.81 143 LEU A N 1
ATOM 1161 C CA . LEU A 1 143 ? 5.349 14.441 5.765 1.00 93.81 143 LEU A CA 1
ATOM 1162 C C . LEU A 1 143 ? 4.452 13.447 6.517 1.00 93.81 143 LEU A C 1
ATOM 1164 O O . LEU A 1 143 ? 4.522 13.335 7.734 1.00 93.81 143 LEU A O 1
ATOM 1168 N N . SER A 1 144 ? 3.667 12.632 5.805 1.00 95.31 144 SER A N 1
ATOM 1169 C CA . SER A 1 144 ? 2.857 11.581 6.437 1.00 95.31 144 SER A CA 1
ATOM 1170 C C . SER A 1 144 ? 3.703 10.579 7.234 1.00 95.31 144 SER A C 1
ATOM 1172 O O . SER A 1 144 ? 3.239 10.040 8.235 1.00 95.31 144 SER A O 1
ATOM 1174 N N . LYS A 1 145 ? 4.943 10.301 6.811 1.00 94.88 145 LYS A N 1
ATOM 1175 C CA . LYS A 1 145 ? 5.846 9.407 7.547 1.00 94.88 145 LYS A CA 1
ATOM 1176 C C . LYS A 1 145 ? 6.383 10.063 8.821 1.00 94.88 145 LYS A C 1
ATOM 1178 O O . LYS A 1 145 ? 6.535 9.370 9.821 1.00 94.88 145 LYS A O 1
ATOM 1183 N N . GLU A 1 146 ? 6.674 11.357 8.760 1.00 95.69 146 GLU A N 1
ATOM 1184 C CA . GLU A 1 146 ? 7.148 12.160 9.894 1.00 95.69 146 GLU A CA 1
ATOM 1185 C C . GLU A 1 146 ? 6.059 12.335 10.957 1.00 95.69 146 GLU A C 1
ATOM 1187 O O . GLU A 1 146 ? 6.350 12.213 12.141 1.00 95.69 146 GLU A O 1
ATOM 1192 N N . LEU A 1 147 ? 4.807 12.539 10.534 1.00 96.94 147 LEU A N 1
ATOM 1193 C CA . LEU A 1 147 ? 3.655 12.716 11.424 1.00 96.94 147 LEU A CA 1
ATOM 1194 C C . LEU A 1 147 ? 3.175 11.418 12.085 1.00 96.94 147 LEU A C 1
ATOM 1196 O O . LEU A 1 147 ? 2.671 11.446 13.203 1.00 96.94 147 LEU A O 1
ATOM 1200 N N . TYR A 1 148 ? 3.335 10.273 11.415 1.00 97.81 148 TYR A N 1
ATOM 1201 C CA . TYR A 1 148 ? 2.869 8.974 11.916 1.00 97.81 148 TYR A CA 1
ATOM 1202 C C . TYR A 1 148 ? 4.003 7.936 12.016 1.00 97.81 148 TYR A C 1
ATOM 1204 O O . TYR A 1 148 ? 3.906 6.860 11.400 1.00 97.81 148 TYR A O 1
ATOM 1212 N N . PRO A 1 149 ? 5.087 8.234 12.761 1.00 97.75 149 PRO A N 1
ATOM 1213 C CA . PRO A 1 149 ? 6.260 7.377 12.862 1.00 97.75 149 PRO A CA 1
ATOM 1214 C C . PRO A 1 149 ? 5.984 6.157 13.755 1.00 97.75 149 PRO A C 1
ATOM 1216 O O . PRO A 1 149 ? 5.050 6.167 14.560 1.00 97.75 149 PRO A O 1
ATOM 1219 N N . PRO A 1 150 ? 6.808 5.095 13.674 1.00 97.50 150 PRO A N 1
ATOM 1220 C CA . PRO A 1 150 ? 6.742 4.022 14.656 1.00 97.50 150 PRO A CA 1
ATOM 1221 C C . PRO A 1 150 ? 6.979 4.561 16.074 1.00 97.50 150 PRO A C 1
ATOM 1223 O O . PRO A 1 150 ? 7.909 5.346 16.267 1.00 97.50 150 PRO A O 1
ATOM 1226 N N . PRO A 1 151 ? 6.211 4.098 17.078 1.00 96.94 151 PRO A N 1
ATOM 1227 C CA . PRO A 1 151 ? 6.506 4.390 18.473 1.00 96.94 151 PRO A CA 1
ATOM 1228 C C . PRO A 1 151 ? 7.967 4.064 18.826 1.00 96.94 151 PRO A C 1
ATOM 1230 O O . PRO A 1 151 ? 8.471 3.030 18.367 1.00 96.94 151 PRO A O 1
ATOM 1233 N N . PRO A 1 152 ? 8.662 4.894 19.628 1.00 94.88 152 PRO A N 1
ATOM 1234 C CA . PRO A 1 152 ? 10.091 4.723 19.904 1.00 94.88 152 PRO A CA 1
ATOM 1235 C C . PRO A 1 152 ? 10.376 3.478 20.756 1.00 94.88 152 PRO A C 1
ATOM 1237 O O . PRO A 1 152 ? 11.358 2.768 20.516 1.00 94.88 152 PRO A O 1
ATOM 1240 N N . HIS A 1 153 ? 9.472 3.129 21.673 1.00 96.38 153 HIS A N 1
ATOM 1241 C CA . HIS A 1 153 ? 9.623 1.983 22.568 1.00 96.38 153 HIS A CA 1
ATOM 1242 C C . HIS A 1 153 ? 8.971 0.713 22.007 1.00 96.38 153 HIS A C 1
ATOM 1244 O O . HIS A 1 153 ? 7.869 0.734 21.457 1.00 96.38 153 HIS A O 1
ATOM 1250 N N . SER A 1 154 ? 9.646 -0.430 22.164 1.00 95.88 154 SER A N 1
ATOM 1251 C CA . SER A 1 154 ? 9.149 -1.735 21.698 1.00 95.88 154 SER A CA 1
ATOM 1252 C C . SER A 1 154 ? 7.847 -2.148 22.380 1.00 95.88 154 SER A C 1
ATOM 1254 O O . SER A 1 154 ? 6.975 -2.698 21.713 1.00 95.88 154 SER A O 1
ATOM 1256 N N . ALA A 1 155 ? 7.693 -1.847 23.672 1.00 97.06 155 ALA A N 1
ATOM 1257 C CA . ALA A 1 155 ? 6.482 -2.140 24.431 1.00 97.06 155 ALA A CA 1
ATOM 1258 C C . ALA A 1 155 ? 5.249 -1.462 23.814 1.00 97.06 155 ALA A 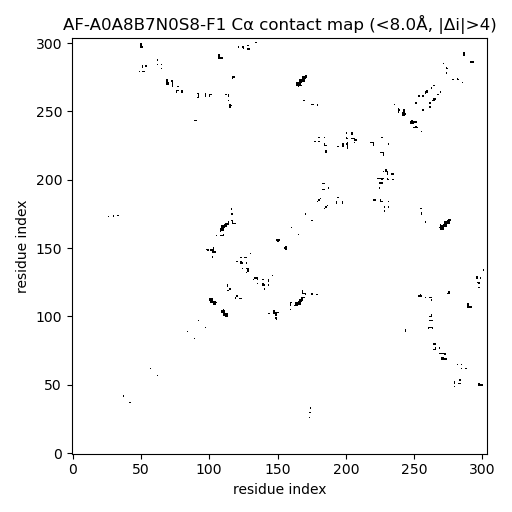C 1
ATOM 1260 O O . ALA A 1 155 ? 4.258 -2.135 23.531 1.00 97.06 155 ALA A O 1
ATOM 1261 N N . GLU A 1 156 ? 5.353 -0.166 23.507 1.00 96.94 156 GLU A N 1
ATOM 1262 C CA . GLU A 1 156 ? 4.280 0.608 22.878 1.00 96.94 156 GLU A CA 1
ATOM 1263 C C . GLU A 1 156 ? 3.980 0.108 21.456 1.00 96.94 156 GLU A C 1
ATOM 1265 O O . GLU A 1 156 ? 2.819 -0.112 21.106 1.00 96.94 156 GLU A O 1
ATOM 1270 N N . ARG A 1 157 ? 5.018 -0.179 20.648 1.00 96.94 157 ARG A N 1
ATOM 1271 C CA . ARG A 1 157 ? 4.834 -0.799 19.320 1.00 96.94 157 ARG A CA 1
ATOM 1272 C C . ARG A 1 157 ? 4.062 -2.109 19.417 1.00 96.94 157 ARG A C 1
ATOM 1274 O O . ARG A 1 157 ? 3.116 -2.320 18.665 1.00 96.94 157 ARG A O 1
ATOM 1281 N N . ASN A 1 158 ? 4.450 -2.980 20.344 1.00 96.38 158 ASN A N 1
ATOM 1282 C CA . ASN A 1 158 ? 3.818 -4.280 20.536 1.00 96.38 158 ASN A CA 1
ATOM 1283 C C . ASN A 1 158 ? 2.373 -4.139 21.034 1.00 96.38 158 ASN A C 1
ATOM 1285 O O . ASN A 1 158 ? 1.505 -4.891 20.599 1.00 96.38 158 ASN A O 1
ATOM 1289 N N . GLN A 1 159 ? 2.094 -3.167 21.905 1.00 97.19 159 GLN A N 1
ATOM 1290 C CA . GLN A 1 159 ? 0.737 -2.861 22.354 1.00 97.19 159 GLN A CA 1
ATOM 1291 C C . GLN A 1 159 ? -0.139 -2.398 21.185 1.00 97.19 159 GLN A C 1
ATOM 1293 O O . GLN A 1 159 ? -1.209 -2.964 20.960 1.00 97.19 159 GLN A O 1
ATOM 1298 N N . MET A 1 160 ? 0.331 -1.443 20.381 1.00 97.62 160 MET A N 1
ATOM 1299 C CA . MET A 1 160 ? -0.401 -1.001 19.194 1.00 97.62 160 MET A CA 1
ATOM 1300 C C . MET A 1 160 ? -0.603 -2.142 18.192 1.00 97.62 160 MET A C 1
ATOM 1302 O O . MET A 1 160 ? -1.711 -2.339 17.708 1.00 97.62 160 MET A O 1
ATOM 1306 N N . LEU A 1 161 ? 0.421 -2.955 17.921 1.00 96.94 161 LEU A N 1
ATOM 1307 C CA . LEU A 1 161 ? 0.293 -4.123 17.043 1.00 96.94 161 LEU A CA 1
ATOM 1308 C C . LEU A 1 161 ? -0.727 -5.148 17.560 1.00 96.94 161 LEU A C 1
ATOM 1310 O O . LEU A 1 161 ? -1.317 -5.860 16.755 1.00 96.94 161 LEU A O 1
ATOM 1314 N N . ARG A 1 162 ? -0.985 -5.237 18.867 1.00 97.00 162 ARG A N 1
ATOM 1315 C CA . ARG A 1 162 ? -2.040 -6.114 19.397 1.00 97.00 162 ARG A CA 1
ATOM 1316 C C . ARG A 1 162 ? -3.432 -5.504 19.265 1.00 97.00 162 ARG A C 1
ATOM 1318 O O . ARG A 1 162 ? -4.339 -6.198 18.820 1.00 97.00 162 ARG A O 1
ATOM 1325 N N . HIS A 1 163 ? -3.594 -4.229 19.612 1.00 96.94 163 HIS A N 1
ATOM 1326 C CA . HIS A 1 163 ? -4.921 -3.640 19.836 1.00 96.94 163 HIS A CA 1
ATOM 1327 C C . HIS A 1 163 ? -5.421 -2.726 18.711 1.00 96.94 163 HIS A C 1
ATOM 1329 O O . HIS A 1 163 ? -6.629 -2.565 18.557 1.00 96.94 163 HIS A O 1
ATOM 1335 N N . ALA A 1 164 ? -4.527 -2.134 17.919 1.00 98.31 164 ALA A N 1
ATOM 1336 C CA . ALA A 1 164 ? -4.909 -1.266 16.813 1.00 98.31 164 ALA A C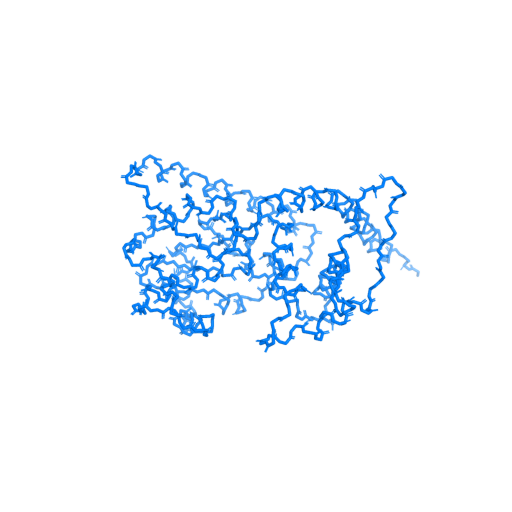A 1
ATOM 1337 C C . ALA A 1 164 ? -5.390 -2.083 15.606 1.00 98.31 164 ALA A C 1
ATOM 1339 O O . ALA A 1 164 ? -4.844 -3.154 15.307 1.00 98.31 164 ALA A O 1
ATOM 1340 N N . LYS A 1 165 ? -6.363 -1.542 14.868 1.00 98.50 165 LYS A N 1
ATOM 1341 C CA . LYS A 1 165 ? -6.802 -2.100 13.582 1.00 98.50 165 LYS A CA 1
ATOM 1342 C C . LYS A 1 165 ? -5.689 -1.961 12.552 1.00 98.50 165 LYS A C 1
ATOM 1344 O O . LYS A 1 165 ? -5.123 -0.884 12.390 1.00 98.50 165 LYS A O 1
ATOM 1349 N N . LYS A 1 166 ? -5.369 -3.027 11.828 1.00 98.69 166 LYS A N 1
ATOM 1350 C CA . LYS A 1 166 ? -4.342 -2.999 10.778 1.00 98.69 166 LYS A CA 1
ATOM 1351 C C . LYS A 1 166 ? -5.007 -2.933 9.414 1.00 98.69 166 LYS A C 1
ATOM 1353 O O . LYS A 1 166 ? -5.734 -3.849 9.032 1.00 98.69 166 LYS A O 1
ATOM 1358 N N . LEU A 1 167 ? -4.724 -1.871 8.675 1.00 98.69 167 LEU A N 1
ATOM 1359 C CA . LEU A 1 167 ? -5.285 -1.586 7.362 1.00 98.69 167 LEU A CA 1
ATOM 1360 C C . LEU A 1 167 ? -4.245 -1.807 6.259 1.00 98.69 167 LEU A C 1
ATOM 1362 O O . LEU A 1 167 ? -3.115 -1.316 6.329 1.00 98.69 167 LEU A O 1
ATOM 1366 N N . ILE A 1 168 ? -4.665 -2.477 5.191 1.00 98.56 168 ILE A N 1
ATOM 1367 C CA . ILE A 1 168 ? -3.973 -2.493 3.903 1.00 98.56 168 ILE A CA 1
ATOM 1368 C C . ILE A 1 168 ? -4.988 -2.271 2.786 1.00 98.56 168 ILE A C 1
ATOM 1370 O O . ILE A 1 168 ? -6.107 -2.781 2.831 1.00 98.56 168 ILE A O 1
ATOM 1374 N N . ILE A 1 169 ? -4.580 -1.516 1.769 1.00 98.25 169 ILE A N 1
ATOM 1375 C CA . ILE A 1 169 ? -5.355 -1.332 0.544 1.00 98.25 169 ILE A CA 1
ATOM 1376 C C . ILE A 1 169 ? -4.586 -2.009 -0.576 1.00 98.25 169 ILE A C 1
ATOM 1378 O O . ILE A 1 169 ? -3.403 -1.731 -0.789 1.00 98.25 169 ILE A O 1
ATOM 1382 N N . VAL A 1 170 ? -5.248 -2.927 -1.266 1.00 97.88 170 VAL A N 1
ATOM 1383 C CA . VAL A 1 170 ? -4.668 -3.713 -2.352 1.00 97.88 170 VAL A CA 1
ATOM 1384 C C . VAL A 1 170 ? -5.392 -3.430 -3.660 1.00 97.88 170 VAL A C 1
ATOM 1386 O O . VAL A 1 170 ? -6.449 -2.809 -3.699 1.00 97.88 170 VAL A O 1
ATOM 1389 N N . ARG A 1 171 ? -4.798 -3.881 -4.755 1.00 96.56 171 ARG A N 1
ATOM 1390 C CA . ARG A 1 171 ? -5.360 -3.820 -6.101 1.00 96.56 171 ARG A CA 1
ATOM 1391 C C . ARG A 1 171 ? -5.023 -5.123 -6.797 1.00 96.56 171 ARG A C 1
ATOM 1393 O O . ARG A 1 171 ? -4.027 -5.767 -6.453 1.00 96.56 171 ARG A O 1
ATOM 1400 N N . HIS A 1 172 ? -5.805 -5.505 -7.787 1.00 96.00 172 HIS A N 1
ATOM 1401 C CA . HIS A 1 172 ? -5.463 -6.601 -8.663 1.00 96.00 172 HIS A CA 1
ATOM 1402 C C . HIS A 1 172 ? -4.030 -6.403 -9.218 1.00 96.00 172 HIS A C 1
ATOM 1404 O O . HIS A 1 172 ? -3.694 -5.310 -9.696 1.00 96.00 172 HIS A O 1
ATOM 1410 N N . PRO A 1 173 ? -3.136 -7.412 -9.119 1.00 94.69 173 PRO A N 1
ATOM 1411 C CA . PRO A 1 173 ? -1.709 -7.219 -9.384 1.00 94.69 173 PRO A CA 1
ATOM 1412 C C . PRO A 1 173 ? -1.395 -6.655 -10.774 1.00 94.69 173 PRO A C 1
ATOM 1414 O O . PRO A 1 173 ? -0.471 -5.856 -10.907 1.00 94.69 173 PRO A O 1
ATOM 1417 N N . LEU A 1 174 ? -2.168 -7.034 -11.798 1.00 93.06 174 LEU A N 1
ATOM 1418 C CA . LEU A 1 174 ? -1.938 -6.586 -13.177 1.00 93.06 174 LEU A CA 1
ATOM 1419 C C . LEU A 1 174 ? -2.350 -5.134 -13.383 1.00 93.06 174 LEU A C 1
ATOM 1421 O O . LEU A 1 174 ? -1.596 -4.369 -13.974 1.00 93.06 174 LEU A O 1
ATOM 1425 N N . ASP A 1 175 ? -3.483 -4.731 -12.815 1.00 91.00 175 ASP A N 1
ATOM 1426 C CA . ASP A 1 175 ? -3.949 -3.345 -12.874 1.00 91.00 175 ASP A CA 1
ATOM 1427 C C . ASP A 1 175 ? -3.021 -2.419 -12.093 1.00 91.00 175 ASP A C 1
ATOM 1429 O O . ASP A 1 175 ? -2.767 -1.281 -12.492 1.00 91.00 175 ASP A O 1
ATOM 1433 N N . ARG A 1 176 ? -2.436 -2.929 -11.005 1.00 95.62 176 ARG A N 1
ATOM 1434 C CA . ARG A 1 176 ? -1.392 -2.224 -10.265 1.00 95.62 176 ARG A CA 1
ATOM 1435 C C . ARG A 1 176 ? -0.134 -2.009 -11.113 1.00 95.62 176 ARG A C 1
ATOM 1437 O O . ARG A 1 176 ? 0.397 -0.899 -11.121 1.00 95.62 176 ARG A O 1
ATOM 1444 N N . LEU A 1 177 ? 0.336 -3.036 -11.827 1.00 95.75 177 LEU A N 1
ATOM 1445 C CA . LEU A 1 177 ? 1.491 -2.922 -12.727 1.00 95.75 177 LEU A CA 1
ATOM 1446 C C . LEU A 1 177 ? 1.202 -1.994 -13.910 1.00 95.75 177 LEU A C 1
ATOM 1448 O O . LEU A 1 177 ? 2.045 -1.164 -14.238 1.00 95.75 177 LEU A O 1
ATOM 1452 N N . LEU A 1 178 ? 0.008 -2.067 -14.500 1.00 91.56 178 LEU A N 1
ATOM 1453 C CA . LEU A 1 178 ? -0.420 -1.163 -15.568 1.00 91.56 178 LEU A CA 1
ATOM 1454 C C . LEU A 1 178 ? -0.481 0.294 -15.086 1.00 91.56 178 LEU A C 1
ATOM 1456 O O . LEU A 1 178 ? -0.004 1.198 -15.769 1.00 91.56 178 LEU A O 1
ATOM 1460 N N . SER A 1 179 ? -0.994 0.531 -13.877 1.00 89.31 179 SER A N 1
ATOM 1461 C CA . SER A 1 179 ? -0.980 1.855 -13.247 1.00 89.31 179 SER A CA 1
ATOM 1462 C C . SER A 1 179 ? 0.445 2.368 -13.011 1.00 89.31 179 SER A C 1
ATOM 1464 O O . SER A 1 179 ? 0.726 3.541 -13.262 1.00 89.31 179 SER A O 1
ATOM 1466 N N . ALA A 1 180 ? 1.365 1.505 -12.567 1.00 92.94 180 ALA A N 1
ATOM 1467 C CA . ALA A 1 180 ? 2.775 1.858 -12.409 1.00 92.94 180 ALA A CA 1
ATOM 1468 C C . ALA A 1 180 ? 3.439 2.182 -13.755 1.00 92.94 180 ALA A C 1
ATOM 1470 O O . ALA A 1 180 ? 4.165 3.168 -13.844 1.00 92.94 180 ALA A O 1
ATOM 1471 N N . TYR A 1 181 ? 3.155 1.394 -14.795 1.00 92.25 181 TYR A N 1
ATOM 1472 C CA . TYR A 1 181 ? 3.651 1.608 -16.150 1.00 92.25 181 TYR A CA 1
ATOM 1473 C C . TYR A 1 181 ? 3.199 2.954 -16.713 1.00 92.25 181 TYR A C 1
ATOM 1475 O O . TYR A 1 181 ? 4.032 3.776 -17.077 1.00 92.25 181 TYR A O 1
ATOM 1483 N N . ARG A 1 182 ? 1.891 3.223 -16.722 1.00 88.12 182 ARG A N 1
ATOM 1484 C CA . ARG A 1 182 ? 1.357 4.486 -17.249 1.00 88.12 182 ARG A CA 1
ATOM 1485 C C . ARG A 1 182 ? 1.939 5.688 -16.511 1.00 88.12 182 ARG A C 1
ATOM 1487 O O . ARG A 1 182 ? 2.355 6.651 -17.142 1.00 88.12 182 ARG A O 1
ATOM 1494 N N . ASP A 1 183 ? 2.039 5.605 -15.186 1.00 86.38 183 ASP A N 1
ATOM 1495 C CA . ASP A 1 183 ? 2.574 6.703 -14.385 1.00 86.38 183 ASP A CA 1
ATOM 1496 C C . ASP A 1 183 ? 4.084 6.915 -14.555 1.00 86.38 183 ASP A C 1
ATOM 1498 O O . ASP A 1 183 ? 4.532 8.055 -14.613 1.00 86.38 183 ASP A O 1
ATOM 1502 N N . LYS A 1 184 ? 4.883 5.841 -14.591 1.00 88.38 184 LYS A N 1
ATOM 1503 C CA . LYS A 1 184 ? 6.353 5.936 -14.523 1.00 88.38 184 LYS A CA 1
ATOM 1504 C C . LYS A 1 184 ? 7.073 5.707 -15.841 1.00 88.38 184 LYS A C 1
ATOM 1506 O O . LYS A 1 184 ? 8.243 6.061 -15.924 1.00 88.38 184 LYS A O 1
ATOM 1511 N N . MET A 1 185 ? 6.414 5.135 -16.844 1.00 88.31 185 MET A N 1
ATOM 1512 C CA . MET A 1 185 ? 7.019 4.821 -18.142 1.00 88.31 185 MET A CA 1
ATOM 1513 C C . MET A 1 185 ? 6.487 5.679 -19.289 1.00 88.31 185 MET A C 1
ATOM 1515 O O . MET A 1 185 ? 7.239 5.920 -20.223 1.00 88.31 185 MET A O 1
ATOM 1519 N N . LEU A 1 186 ? 5.234 6.149 -19.222 1.00 83.44 186 LEU A N 1
ATOM 1520 C CA . LEU A 1 186 ? 4.623 6.928 -20.312 1.00 83.44 186 LEU A CA 1
ATOM 1521 C C . LEU A 1 186 ? 4.591 8.438 -20.061 1.00 83.44 186 LEU A C 1
ATOM 1523 O O . LEU A 1 186 ? 4.637 9.225 -21.004 1.00 83.44 186 LEU A O 1
ATOM 1527 N N . ARG A 1 187 ? 4.488 8.873 -18.802 1.00 75.31 187 ARG A N 1
ATOM 1528 C CA . ARG A 1 187 ? 4.426 10.304 -18.487 1.00 75.31 187 ARG A CA 1
ATOM 1529 C C . ARG A 1 187 ? 5.837 10.912 -18.499 1.00 75.31 187 ARG A C 1
ATOM 1531 O O . ARG A 1 187 ? 6.666 10.576 -17.654 1.00 75.31 187 ARG A O 1
ATOM 1538 N N . ASN A 1 188 ? 6.085 11.843 -19.425 1.00 60.97 188 ASN A N 1
ATOM 1539 C CA . ASN A 1 188 ? 7.280 12.699 -19.462 1.00 60.97 188 ASN A CA 1
ATOM 1540 C C . ASN A 1 188 ? 7.100 13.897 -18.520 1.00 60.97 188 ASN A C 1
ATOM 1542 O O . ASN A 1 188 ? 6.959 15.039 -18.951 1.00 60.97 188 ASN A O 1
ATOM 1546 N N . ILE A 1 189 ? 7.060 13.646 -17.213 1.00 53.75 189 ILE A N 1
ATOM 1547 C CA . ILE A 1 189 ? 7.028 14.746 -16.246 1.00 53.75 189 ILE A CA 1
ATOM 1548 C C . ILE A 1 189 ? 8.476 15.111 -15.937 1.00 53.75 189 ILE A C 1
ATOM 1550 O O . ILE A 1 189 ? 9.190 14.317 -15.321 1.00 53.75 189 ILE A O 1
ATOM 1554 N N . ARG A 1 190 ? 8.893 16.316 -16.339 1.00 49.38 190 ARG A N 1
ATOM 1555 C CA . ARG A 1 190 ? 10.176 16.976 -16.020 1.00 49.38 190 ARG A CA 1
ATOM 1556 C C . ARG A 1 190 ? 10.411 17.193 -14.499 1.00 49.38 190 ARG A C 1
ATOM 1558 O O . ARG A 1 190 ? 10.970 18.202 -14.103 1.00 49.38 190 ARG A O 1
ATOM 1565 N N . ALA A 1 191 ? 9.987 16.276 -13.622 1.00 46.66 191 ALA A N 1
ATOM 1566 C CA . ALA A 1 191 ? 10.021 16.449 -12.165 1.00 46.66 191 ALA A CA 1
ATOM 1567 C C . ALA A 1 191 ? 10.263 15.157 -11.341 1.00 46.66 191 ALA A C 1
ATOM 1569 O O . ALA A 1 191 ? 9.967 15.146 -10.150 1.00 46.66 191 ALA A O 1
ATOM 1570 N N . GLY A 1 192 ? 10.755 14.045 -11.920 1.00 53.78 192 GLY A N 1
ATOM 1571 C CA . GLY A 1 192 ? 10.702 12.745 -11.213 1.00 53.78 192 GLY A CA 1
ATOM 1572 C C . GLY A 1 192 ? 11.861 11.745 -11.308 1.00 53.78 192 GLY A C 1
ATOM 1573 O O . GLY A 1 192 ? 11.724 10.675 -10.721 1.00 53.78 192 GLY A O 1
ATOM 1574 N N . ASN A 1 193 ? 12.970 12.014 -12.005 1.00 66.69 193 ASN A N 1
ATOM 1575 C CA . ASN A 1 193 ? 14.120 11.086 -12.111 1.00 66.69 193 ASN A CA 1
ATOM 1576 C C . ASN A 1 193 ? 13.810 9.673 -12.684 1.00 66.69 193 ASN A C 1
ATOM 1578 O O . ASN A 1 193 ? 14.571 8.734 -12.446 1.00 66.69 193 ASN A O 1
ATOM 1582 N N . TYR A 1 194 ? 12.715 9.480 -13.440 1.00 83.62 194 TYR A N 1
ATOM 1583 C CA . TYR A 1 194 ? 12.398 8.184 -14.079 1.00 83.62 194 TYR A CA 1
ATOM 1584 C C . TYR A 1 194 ? 12.955 8.029 -15.495 1.00 83.62 194 TYR A C 1
ATOM 1586 O O . TYR A 1 194 ? 12.994 6.906 -15.988 1.00 83.62 194 TYR A O 1
ATOM 1594 N N . GLU A 1 195 ? 13.436 9.103 -16.120 1.00 84.94 195 GLU A N 1
ATOM 1595 C CA . GLU A 1 195 ? 13.971 9.089 -17.487 1.00 84.94 195 GLU A CA 1
ATOM 1596 C C . GLU A 1 195 ? 15.100 8.064 -17.656 1.00 84.94 195 GLU A C 1
ATOM 1598 O O . GLU A 1 195 ? 15.050 7.217 -18.545 1.00 84.94 195 GLU A O 1
ATOM 1603 N N . THR A 1 196 ? 16.060 8.033 -16.729 1.00 86.94 196 THR A N 1
ATOM 1604 C CA . THR A 1 196 ? 17.137 7.034 -16.733 1.00 86.94 196 THR A CA 1
ATOM 1605 C C . THR A 1 196 ? 16.598 5.606 -16.635 1.00 86.94 196 THR A C 1
ATOM 1607 O O . THR A 1 196 ? 17.107 4.698 -17.288 1.00 86.94 196 THR A O 1
ATOM 1610 N N . ILE A 1 197 ? 15.553 5.377 -15.832 1.00 88.81 197 ILE A N 1
ATOM 1611 C CA . ILE A 1 197 ? 14.922 4.055 -15.715 1.00 88.81 197 ILE A CA 1
ATOM 1612 C C . ILE A 1 197 ? 14.214 3.692 -17.023 1.00 88.81 197 ILE A C 1
ATOM 1614 O O . ILE A 1 197 ? 14.377 2.570 -17.493 1.00 88.81 197 ILE A O 1
ATOM 1618 N N . GLN A 1 198 ? 13.468 4.623 -17.617 1.00 89.94 198 GLN A N 1
ATOM 1619 C CA . GLN A 1 198 ? 12.770 4.438 -18.890 1.00 89.94 198 GLN A CA 1
ATOM 1620 C C . GLN A 1 198 ? 13.758 4.070 -20.003 1.00 89.94 198 GLN A C 1
ATOM 1622 O O . GLN A 1 198 ? 13.625 3.002 -20.601 1.00 89.94 198 GLN A O 1
ATOM 1627 N N . LEU A 1 199 ? 14.806 4.881 -20.175 1.00 89.31 199 LEU A N 1
ATOM 1628 C CA . LEU A 1 199 ? 15.895 4.667 -21.128 1.00 89.31 199 LEU A CA 1
ATOM 1629 C C . LEU A 1 199 ? 16.567 3.307 -20.939 1.00 89.31 199 LEU A C 1
ATOM 1631 O O . LEU A 1 199 ? 16.733 2.554 -21.900 1.00 89.31 199 LEU A O 1
ATOM 1635 N N . ASN A 1 200 ? 16.928 2.967 -19.699 1.00 90.88 200 ASN A N 1
ATOM 1636 C CA . ASN A 1 200 ? 17.560 1.687 -19.395 1.00 90.88 200 ASN A CA 1
ATOM 1637 C C . ASN A 1 200 ? 16.642 0.517 -19.753 1.00 90.88 200 ASN A C 1
ATOM 1639 O O . ASN A 1 200 ? 17.085 -0.440 -20.375 1.00 90.88 200 ASN A O 1
ATOM 1643 N N . ILE A 1 201 ? 15.352 0.585 -19.423 1.00 91.81 201 ILE A N 1
ATOM 1644 C CA . ILE A 1 201 ? 14.415 -0.484 -19.784 1.00 91.81 201 ILE A CA 1
ATOM 1645 C C . ILE A 1 201 ? 14.235 -0.552 -21.310 1.00 91.81 201 ILE A C 1
ATOM 1647 O O . ILE A 1 201 ? 14.228 -1.641 -21.882 1.00 91.81 201 ILE A O 1
ATOM 1651 N N . ALA A 1 202 ? 14.120 0.589 -21.990 1.00 89.94 202 ALA A N 1
ATOM 1652 C CA . ALA A 1 202 ? 13.949 0.632 -23.437 1.00 89.94 202 ALA A CA 1
ATOM 1653 C C . ALA A 1 202 ? 15.143 -0.003 -24.176 1.00 89.94 202 ALA A C 1
ATOM 1655 O O . ALA A 1 202 ? 14.931 -0.741 -25.141 1.00 89.94 202 ALA A O 1
ATOM 1656 N N . ARG A 1 203 ? 16.374 0.227 -23.692 1.00 90.88 203 ARG A N 1
ATOM 1657 C CA . ARG A 1 203 ? 17.624 -0.259 -24.303 1.00 90.88 203 ARG A CA 1
ATOM 1658 C C . ARG A 1 203 ? 18.022 -1.676 -23.882 1.00 90.88 203 ARG A C 1
ATOM 1660 O O . ARG A 1 203 ? 18.504 -2.435 -24.715 1.00 90.88 203 ARG A O 1
ATOM 1667 N N . SER A 1 204 ? 17.838 -2.047 -22.615 1.00 92.44 204 SER A N 1
ATOM 1668 C CA . SER A 1 204 ? 18.320 -3.334 -22.084 1.00 92.44 204 SER A CA 1
ATOM 1669 C C . SER A 1 204 ? 17.442 -4.530 -22.456 1.00 92.44 204 SER A C 1
ATOM 1671 O O . SER A 1 204 ? 17.901 -5.668 -22.379 1.00 92.44 204 SER A O 1
ATOM 1673 N N . TYR A 1 205 ? 16.188 -4.299 -22.852 1.00 89.69 205 TYR A N 1
ATOM 1674 C CA . TYR A 1 205 ? 15.239 -5.366 -23.160 1.00 89.69 205 TYR A CA 1
ATOM 1675 C C . TYR A 1 205 ? 14.861 -5.376 -24.639 1.00 89.69 205 TYR A C 1
ATOM 1677 O O . TYR A 1 205 ? 14.607 -4.334 -25.242 1.00 89.69 205 TYR A O 1
ATOM 1685 N N . LYS A 1 206 ? 14.768 -6.579 -25.213 1.00 87.62 206 LYS A N 1
ATOM 1686 C CA . LYS A 1 206 ? 14.181 -6.808 -26.540 1.00 87.62 206 LYS A CA 1
ATOM 1687 C C . LYS A 1 206 ? 12.674 -7.011 -26.408 1.00 87.62 206 LYS A C 1
ATOM 1689 O O . LYS A 1 206 ? 12.213 -7.545 -25.398 1.00 87.62 206 LYS A O 1
ATOM 1694 N N . GLU A 1 207 ? 11.918 -6.595 -27.422 1.00 84.12 207 GLU A N 1
ATOM 1695 C CA . GLU A 1 207 ? 10.496 -6.935 -27.483 1.00 84.12 207 GLU A CA 1
ATOM 1696 C C . GLU A 1 207 ? 10.330 -8.456 -27.612 1.00 84.12 207 GLU A C 1
ATOM 1698 O O . GLU A 1 207 ? 11.063 -9.087 -28.382 1.00 84.12 207 GLU A O 1
ATOM 1703 N N . PRO A 1 208 ? 9.402 -9.072 -26.862 1.00 75.69 208 PRO A N 1
ATOM 1704 C CA . PRO A 1 208 ? 9.058 -10.463 -27.094 1.00 75.69 208 PRO A CA 1
ATOM 1705 C C . PRO A 1 208 ? 8.387 -10.596 -28.464 1.00 75.69 208 PRO A C 1
ATOM 1707 O O . PRO A 1 208 ? 7.540 -9.783 -28.828 1.00 75.69 208 PRO A O 1
ATOM 1710 N N . GLN A 1 209 ? 8.741 -11.644 -29.208 1.00 72.50 209 GLN A N 1
ATOM 1711 C CA . GLN A 1 209 ? 8.046 -11.969 -30.451 1.00 72.50 209 GLN A CA 1
ATOM 1712 C C . GLN A 1 209 ? 6.598 -12.346 -30.122 1.00 72.50 209 GLN A C 1
ATOM 1714 O O . GLN A 1 209 ? 6.351 -13.243 -29.308 1.00 72.50 209 GLN A O 1
ATOM 1719 N N . LEU A 1 210 ? 5.643 -11.629 -30.713 1.00 64.94 210 LEU A N 1
ATOM 1720 C CA . LEU A 1 210 ? 4.234 -11.988 -30.608 1.00 64.94 210 LEU A CA 1
ATOM 1721 C C . LEU A 1 210 ? 3.979 -13.247 -31.449 1.00 64.94 210 LEU A C 1
ATOM 1723 O O . LEU A 1 210 ? 4.559 -13.381 -32.528 1.00 64.94 210 LEU A O 1
ATOM 1727 N N . PRO A 1 211 ? 3.123 -14.176 -30.986 1.00 67.50 211 PRO A N 1
ATOM 1728 C CA . PRO A 1 211 ? 2.644 -15.248 -31.843 1.00 67.50 211 PRO A CA 1
ATOM 1729 C C . PRO A 1 211 ? 1.977 -14.649 -33.091 1.00 67.50 211 PRO A C 1
ATOM 1731 O O . PRO A 1 211 ? 1.265 -13.652 -32.951 1.00 67.50 211 PRO A O 1
ATOM 1734 N N . PRO A 1 212 ? 2.129 -15.267 -34.275 1.00 60.31 212 PRO A N 1
ATOM 1735 C CA . PRO A 1 212 ? 1.640 -14.717 -35.544 1.00 60.31 212 PRO A CA 1
ATOM 1736 C C . PRO A 1 212 ? 0.117 -14.485 -35.604 1.00 60.31 212 PRO A C 1
ATOM 1738 O O . PRO A 1 212 ? -0.362 -13.828 -36.515 1.00 60.31 212 PRO A O 1
ATOM 1741 N N . HIS A 1 213 ? -0.647 -14.993 -34.633 1.00 63.78 213 HIS A N 1
ATOM 1742 C CA . HIS A 1 213 ? -2.113 -14.904 -34.568 1.00 63.78 213 HIS A CA 1
ATOM 1743 C C . HIS A 1 213 ? -2.629 -13.813 -33.613 1.00 63.78 213 HIS A C 1
ATOM 1745 O O . HIS A 1 213 ? -3.819 -13.771 -33.306 1.00 63.78 213 HIS A O 1
ATOM 1751 N N . VAL A 1 214 ? -1.741 -12.994 -33.043 1.00 60.72 214 VAL A N 1
ATOM 1752 C CA . VAL A 1 214 ? -2.118 -11.928 -32.108 1.00 60.72 214 VAL A CA 1
ATOM 1753 C C . VAL A 1 214 ? -2.161 -10.608 -32.864 1.00 60.72 214 VAL A C 1
ATOM 1755 O O . VAL A 1 214 ? -1.164 -9.895 -32.942 1.00 60.72 214 VAL A O 1
ATOM 1758 N N . ASP A 1 215 ? -3.342 -10.291 -33.390 1.00 52.41 215 ASP A N 1
ATOM 1759 C CA . ASP A 1 215 ? -3.614 -9.067 -34.145 1.00 52.41 215 ASP A CA 1
ATOM 1760 C C . ASP A 1 215 ? -3.905 -7.896 -33.191 1.00 52.41 215 ASP A C 1
ATOM 1762 O O . ASP A 1 215 ? -5.008 -7.362 -33.078 1.00 52.41 215 ASP A O 1
ATOM 1766 N N . LEU A 1 216 ? -2.912 -7.571 -32.365 1.00 56.16 216 LEU A N 1
ATOM 1767 C CA . LEU A 1 216 ? -2.961 -6.409 -31.492 1.00 56.16 216 LEU A CA 1
ATOM 1768 C C . LEU A 1 216 ? -2.123 -5.321 -32.129 1.00 56.16 216 LEU A C 1
ATOM 1770 O O . LEU A 1 216 ? -0.906 -5.474 -32.230 1.00 56.16 216 LEU A O 1
ATOM 1774 N N . ALA A 1 217 ? -2.761 -4.203 -32.483 1.00 51.75 217 ALA A N 1
ATOM 1775 C CA . ALA A 1 217 ? -2.044 -2.983 -32.817 1.00 51.75 217 ALA A CA 1
ATOM 1776 C C . ALA A 1 217 ? -0.999 -2.730 -31.713 1.00 51.75 217 ALA A C 1
ATOM 1778 O O . ALA A 1 217 ? -1.387 -2.603 -30.538 1.00 51.75 21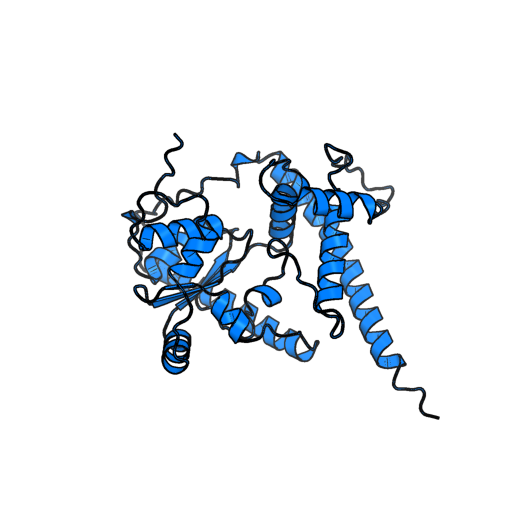7 ALA A O 1
ATOM 1779 N N . PRO A 1 218 ? 0.310 -2.729 -32.033 1.00 52.88 218 PRO A N 1
ATOM 1780 C CA . PRO A 1 218 ? 1.333 -2.537 -31.026 1.00 52.88 218 PRO A CA 1
ATOM 1781 C C . PRO A 1 218 ? 1.072 -1.188 -30.365 1.00 52.88 218 PRO A C 1
ATOM 1783 O O . PRO A 1 218 ? 1.004 -0.159 -31.034 1.00 52.88 218 PRO A O 1
ATOM 1786 N N . VAL A 1 219 ? 0.891 -1.190 -29.042 1.00 52.19 219 VAL A N 1
ATOM 1787 C CA . VAL A 1 219 ? 0.923 0.046 -28.256 1.00 52.19 219 VAL A CA 1
ATOM 1788 C C . VAL A 1 219 ? 2.363 0.535 -28.332 1.00 52.19 219 VAL A C 1
ATOM 1790 O O . VAL A 1 219 ? 3.218 0.129 -27.542 1.00 52.19 219 VAL A O 1
ATOM 1793 N N . MET A 1 220 ? 2.649 1.305 -29.378 1.00 53.91 220 MET A N 1
ATOM 1794 C CA . MET A 1 220 ? 3.971 1.838 -29.639 1.00 53.91 220 MET A CA 1
ATOM 1795 C C . MET A 1 220 ? 4.267 2.901 -28.581 1.00 53.91 220 MET A C 1
ATOM 1797 O O . MET A 1 220 ? 3.414 3.754 -28.321 1.00 53.91 220 MET A O 1
ATOM 1801 N N . PRO A 1 221 ? 5.443 2.858 -27.937 1.00 58.88 221 PRO A N 1
ATOM 1802 C CA . PRO A 1 221 ? 5.849 3.944 -27.068 1.00 58.88 221 PRO A CA 1
ATOM 1803 C C . PRO A 1 221 ? 5.918 5.239 -27.884 1.00 58.88 221 PRO A C 1
ATOM 1805 O O . PRO A 1 221 ? 6.469 5.258 -28.982 1.00 58.88 221 PRO A O 1
ATOM 1808 N N . SER A 1 222 ? 5.378 6.331 -27.342 1.00 60.38 222 SER A N 1
ATOM 1809 C CA . SER A 1 222 ? 5.323 7.640 -28.011 1.00 60.38 222 SER A CA 1
ATOM 1810 C C . SER A 1 222 ? 6.709 8.275 -28.221 1.00 60.38 222 SER A C 1
ATOM 1812 O O . SER A 1 222 ? 6.819 9.358 -28.786 1.00 60.38 222 SER A O 1
ATOM 1814 N N . SER A 1 223 ? 7.771 7.635 -27.720 1.00 69.06 223 SER A N 1
ATOM 1815 C CA . SER A 1 223 ? 9.160 8.078 -27.795 1.00 69.06 223 SER A CA 1
ATOM 1816 C C . SER A 1 223 ? 10.107 6.872 -27.709 1.00 69.06 223 SER A C 1
ATOM 1818 O O . SER A 1 223 ? 9.832 5.951 -26.936 1.00 69.06 223 SER A O 1
ATOM 1820 N N . PRO A 1 224 ? 11.263 6.886 -28.402 1.00 71.38 224 PRO A N 1
ATOM 1821 C CA . PRO A 1 224 ? 12.289 5.841 -28.287 1.00 71.38 224 PRO A CA 1
ATOM 1822 C C . PRO A 1 224 ? 12.839 5.662 -26.861 1.00 71.38 224 PRO A C 1
ATOM 1824 O O . PRO A 1 224 ? 13.424 4.623 -26.551 1.00 71.38 224 PRO A O 1
ATOM 1827 N N . ASN A 1 225 ? 12.635 6.646 -25.980 1.00 76.38 225 ASN A N 1
ATOM 1828 C CA . ASN A 1 225 ? 13.072 6.585 -24.587 1.00 76.38 225 ASN A CA 1
ATOM 1829 C C . ASN A 1 225 ? 12.077 5.850 -23.681 1.00 76.38 225 ASN A C 1
ATOM 1831 O O . ASN A 1 225 ? 12.436 5.462 -22.571 1.00 76.38 225 ASN A O 1
ATOM 1835 N N . GLN A 1 226 ? 10.839 5.644 -24.135 1.00 84.31 226 GLN A N 1
ATOM 1836 C CA . GLN A 1 226 ? 9.799 4.994 -23.351 1.00 84.31 226 GLN A CA 1
ATOM 1837 C C . GLN A 1 226 ? 9.779 3.488 -23.647 1.00 84.31 226 GLN A C 1
ATOM 1839 O O . GLN A 1 226 ? 9.696 3.079 -24.805 1.00 84.31 226 GLN A O 1
ATOM 1844 N N . PRO A 1 227 ? 9.852 2.619 -22.627 1.00 88.75 227 PRO A N 1
ATOM 1845 C CA . PRO A 1 227 ? 9.741 1.185 -22.846 1.00 88.75 227 PRO A CA 1
ATOM 1846 C C . PRO A 1 227 ? 8.290 0.791 -23.147 1.00 88.75 227 PRO A C 1
ATOM 1848 O O . PRO A 1 227 ? 7.349 1.380 -22.610 1.00 88.75 227 PRO A O 1
ATOM 1851 N N . SER A 1 228 ? 8.089 -0.269 -23.932 1.00 87.31 228 SER A N 1
ATOM 1852 C CA . SER A 1 228 ? 6.778 -0.918 -24.030 1.00 87.31 228 SER A CA 1
ATOM 1853 C C . SER A 1 228 ? 6.365 -1.547 -22.695 1.00 87.31 228 SER A C 1
ATOM 1855 O O . SER A 1 228 ? 7.191 -1.775 -21.798 1.00 87.31 228 SER A O 1
ATOM 1857 N N . PHE A 1 229 ? 5.083 -1.901 -22.568 1.00 88.50 229 PHE A N 1
ATOM 1858 C CA . PHE A 1 229 ? 4.600 -2.622 -21.391 1.00 88.50 229 PHE A CA 1
ATOM 1859 C C . PHE A 1 229 ? 5.315 -3.968 -21.209 1.00 88.50 229 PHE A C 1
ATOM 1861 O O . PHE A 1 229 ? 5.649 -4.348 -20.088 1.00 88.50 229 PHE A O 1
ATOM 1868 N N . ASN A 1 230 ? 5.631 -4.662 -22.305 1.00 88.00 230 ASN A N 1
ATOM 1869 C CA . ASN A 1 230 ? 6.347 -5.934 -22.260 1.00 88.00 230 ASN A CA 1
ATOM 1870 C C . ASN A 1 230 ? 7.761 -5.771 -21.695 1.00 88.00 230 ASN A C 1
ATOM 1872 O O . ASN A 1 230 ? 8.145 -6.505 -20.781 1.00 88.00 230 ASN A O 1
ATOM 1876 N N . LYS A 1 231 ? 8.52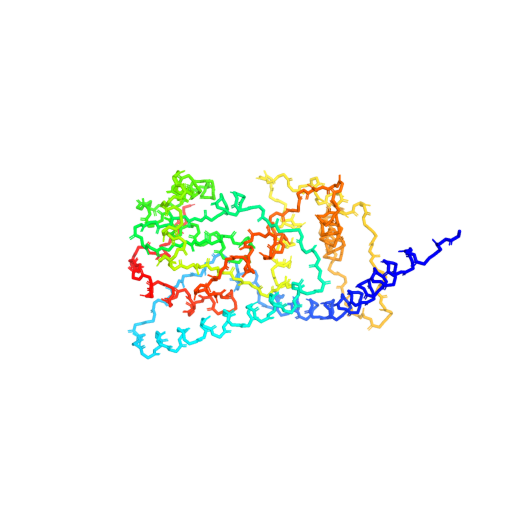4 -4.784 -22.182 1.00 90.81 231 LYS A N 1
ATOM 1877 C CA . LYS A 1 231 ? 9.860 -4.481 -21.645 1.00 90.81 231 LYS A CA 1
ATOM 1878 C C . LYS A 1 231 ? 9.793 -4.092 -20.167 1.00 90.81 231 LYS A C 1
ATOM 1880 O O . LYS A 1 231 ? 10.615 -4.545 -19.372 1.00 90.81 231 LYS A O 1
ATOM 1885 N N . PHE A 1 232 ? 8.775 -3.328 -19.770 1.00 93.00 232 PHE A N 1
ATOM 1886 C CA . PHE A 1 232 ? 8.522 -3.028 -18.361 1.00 93.00 232 PHE A CA 1
ATOM 1887 C C . PHE A 1 232 ? 8.267 -4.295 -17.525 1.00 93.00 232 PHE A C 1
ATOM 1889 O O . PHE A 1 232 ? 8.864 -4.449 -16.462 1.00 93.00 232 PHE A O 1
ATOM 1896 N N . LEU A 1 233 ? 7.455 -5.245 -17.998 1.00 93.19 233 LEU A N 1
ATOM 1897 C CA . LEU A 1 233 ? 7.231 -6.512 -17.291 1.00 93.19 233 LEU A CA 1
ATOM 1898 C C . LEU A 1 233 ? 8.508 -7.354 -17.159 1.00 93.19 233 LEU A C 1
ATOM 1900 O O . LEU A 1 233 ? 8.728 -7.965 -16.111 1.00 93.19 233 LEU A O 1
ATOM 1904 N N . LEU A 1 234 ? 9.360 -7.376 -18.190 1.00 92.62 234 LEU A N 1
ATOM 1905 C CA . LEU A 1 234 ? 10.670 -8.035 -18.126 1.00 92.62 234 LEU A CA 1
ATOM 1906 C C . LEU A 1 234 ? 11.553 -7.397 -17.050 1.00 92.62 234 LEU A C 1
ATOM 1908 O O . LEU A 1 234 ? 12.176 -8.116 -16.269 1.00 92.62 234 LEU A O 1
ATOM 1912 N N . ARG A 1 235 ? 11.524 -6.065 -16.933 1.00 93.06 235 ARG A N 1
ATOM 1913 C CA . ARG A 1 235 ? 12.196 -5.366 -15.838 1.00 93.06 235 ARG A CA 1
ATOM 1914 C C . ARG A 1 235 ? 11.641 -5.749 -14.467 1.00 93.06 235 ARG A C 1
ATOM 1916 O O . ARG A 1 235 ? 12.418 -6.039 -13.564 1.00 93.06 235 ARG A O 1
ATOM 1923 N N . VAL A 1 236 ? 10.317 -5.779 -14.297 1.00 94.06 236 VAL A N 1
ATOM 1924 C CA . VAL A 1 236 ? 9.683 -6.183 -13.027 1.00 94.06 236 VAL A CA 1
ATOM 1925 C C . VAL A 1 236 ? 10.094 -7.607 -12.642 1.00 94.06 236 VAL A C 1
ATOM 1927 O O . VAL A 1 236 ? 10.402 -7.863 -11.479 1.00 94.06 236 VAL A O 1
ATOM 1930 N N . ARG A 1 237 ? 10.136 -8.533 -13.608 1.00 91.50 237 ARG A N 1
ATOM 1931 C CA . ARG A 1 237 ? 10.618 -9.905 -13.397 1.00 91.50 237 ARG A CA 1
ATOM 1932 C C . ARG A 1 237 ? 12.060 -9.917 -12.890 1.00 91.50 237 ARG A C 1
ATOM 1934 O O . ARG A 1 237 ? 12.342 -10.620 -11.925 1.00 91.50 237 ARG A O 1
ATOM 1941 N N . ASP A 1 238 ? 12.956 -9.168 -13.520 1.00 90.50 238 ASP A N 1
ATOM 1942 C CA . ASP A 1 238 ? 14.373 -9.161 -13.143 1.00 90.50 238 ASP A CA 1
ATOM 1943 C C . ASP A 1 238 ? 14.603 -8.494 -11.780 1.00 90.50 238 ASP A C 1
ATOM 1945 O O . ASP A 1 238 ? 15.381 -8.999 -10.971 1.00 90.50 238 ASP A O 1
ATOM 1949 N N . ASP A 1 239 ? 13.862 -7.428 -11.466 1.00 90.25 239 ASP A N 1
ATOM 1950 C CA . ASP A 1 239 ? 13.856 -6.827 -10.127 1.00 90.25 239 ASP A CA 1
ATOM 1951 C C . ASP A 1 239 ? 13.397 -7.840 -9.057 1.00 90.25 239 ASP A C 1
ATOM 1953 O O . ASP A 1 239 ? 13.927 -7.854 -7.949 1.00 90.25 239 ASP A O 1
ATOM 1957 N N . LEU A 1 240 ? 12.429 -8.710 -9.370 1.00 86.50 240 LEU A N 1
ATOM 1958 C CA . LEU A 1 240 ? 11.998 -9.775 -8.457 1.00 86.50 240 LEU A CA 1
ATOM 1959 C C . LEU A 1 240 ? 13.057 -10.873 -8.312 1.00 86.50 240 LEU A C 1
ATOM 1961 O O . LEU A 1 240 ? 13.330 -11.300 -7.195 1.00 86.50 240 LEU A O 1
ATOM 1965 N N . ILE A 1 241 ? 13.661 -11.319 -9.419 1.00 84.31 241 ILE A N 1
ATOM 1966 C CA . ILE A 1 241 ? 14.726 -12.335 -9.401 1.00 84.31 241 ILE A CA 1
ATOM 1967 C C . ILE A 1 241 ? 15.902 -11.850 -8.552 1.00 84.31 241 ILE A C 1
ATOM 1969 O O . ILE A 1 241 ? 16.385 -12.591 -7.703 1.00 84.31 241 ILE A O 1
ATOM 1973 N N . THR A 1 242 ? 16.330 -10.604 -8.757 1.00 83.12 242 THR A N 1
ATOM 1974 C CA . THR A 1 242 ? 17.438 -10.008 -8.000 1.00 83.12 242 THR A CA 1
ATOM 1975 C C . THR A 1 242 ? 17.082 -9.782 -6.535 1.00 83.12 242 THR A C 1
ATOM 1977 O O . THR A 1 242 ? 17.922 -10.010 -5.680 1.00 83.12 242 THR A O 1
ATOM 1980 N N . TYR A 1 243 ? 15.840 -9.419 -6.201 1.00 79.38 243 TYR A N 1
ATOM 1981 C CA . TYR A 1 243 ? 15.421 -9.287 -4.801 1.00 79.38 243 TYR A CA 1
ATOM 1982 C C . TYR A 1 243 ? 15.585 -10.592 -3.995 1.00 79.38 243 TYR A C 1
ATOM 1984 O O . TYR A 1 243 ? 15.905 -10.543 -2.808 1.00 79.38 243 TYR A O 1
ATOM 1992 N N . TRP A 1 244 ? 15.385 -11.748 -4.636 1.00 71.88 244 TRP A N 1
ATOM 1993 C CA . TRP A 1 244 ? 15.591 -13.070 -4.032 1.00 71.88 244 TRP A CA 1
ATOM 1994 C C . TRP A 1 244 ? 17.049 -13.547 -4.032 1.00 71.88 244 TRP A C 1
ATOM 1996 O O . TRP A 1 244 ? 17.322 -14.607 -3.470 1.00 71.88 244 TRP A O 1
ATOM 2006 N N . ASP A 1 245 ? 17.978 -12.810 -4.643 1.00 70.94 245 ASP A N 1
ATOM 2007 C CA . ASP A 1 245 ? 19.397 -13.155 -4.605 1.00 70.94 245 ASP A CA 1
ATOM 2008 C C . ASP A 1 245 ? 19.992 -12.762 -3.236 1.00 70.94 245 ASP A C 1
ATOM 2010 O O . ASP A 1 245 ? 20.051 -11.567 -2.919 1.00 70.94 245 ASP A O 1
ATOM 2014 N N . PRO A 1 246 ? 20.445 -13.728 -2.411 1.00 63.78 246 PRO A N 1
ATOM 2015 C CA . PRO A 1 246 ? 21.049 -13.446 -1.108 1.00 63.78 246 PRO A CA 1
ATOM 2016 C C . PRO A 1 246 ? 22.362 -12.655 -1.205 1.00 63.78 246 PRO A C 1
ATOM 2018 O O . PRO A 1 246 ? 22.757 -12.016 -0.235 1.00 63.78 246 PRO A O 1
ATOM 2021 N N . ASN A 1 247 ? 23.022 -12.658 -2.366 1.00 61.41 247 ASN A N 1
ATOM 2022 C CA . ASN A 1 247 ? 24.270 -11.927 -2.593 1.00 61.41 247 ASN A CA 1
ATOM 2023 C C . ASN A 1 247 ? 24.032 -10.526 -3.178 1.00 61.41 247 ASN A C 1
ATOM 2025 O O . ASN A 1 247 ? 24.925 -9.682 -3.155 1.00 61.41 247 ASN A O 1
ATOM 2029 N N . HIS A 1 248 ? 22.827 -10.257 -3.691 1.00 59.94 248 HIS A N 1
ATOM 2030 C CA . HIS A 1 248 ? 22.495 -9.015 -4.387 1.00 59.94 248 HIS A CA 1
ATOM 2031 C C . HIS A 1 248 ? 21.115 -8.508 -3.976 1.00 59.94 248 HIS A C 1
ATOM 2033 O O . HIS A 1 248 ? 20.202 -8.429 -4.794 1.00 59.94 248 HIS A O 1
ATOM 2039 N N . HIS A 1 249 ? 20.972 -8.088 -2.718 1.00 58.75 249 HIS A N 1
ATOM 2040 C CA . HIS A 1 249 ? 19.749 -7.478 -2.187 1.00 58.75 249 HIS A CA 1
ATOM 2041 C C . HIS A 1 249 ? 19.463 -6.087 -2.783 1.00 58.75 249 HIS A C 1
ATOM 2043 O O . HIS A 1 249 ? 19.459 -5.066 -2.089 1.00 58.75 249 HIS A O 1
ATOM 2049 N N . LYS A 1 250 ? 19.217 -6.021 -4.094 1.00 65.94 250 LYS A N 1
ATOM 2050 C CA . LYS A 1 250 ? 18.869 -4.781 -4.780 1.00 65.94 250 LYS A CA 1
ATOM 2051 C C . LYS A 1 250 ? 17.478 -4.314 -4.368 1.00 65.94 250 LYS A C 1
ATOM 2053 O O . LYS A 1 250 ? 16.549 -5.085 -4.120 1.00 65.94 250 LYS A O 1
ATOM 2058 N N . HIS A 1 251 ? 17.326 -2.997 -4.317 1.00 73.44 251 HIS A N 1
ATOM 2059 C CA . HIS A 1 251 ? 16.043 -2.371 -4.051 1.00 73.44 251 HIS A CA 1
ATOM 2060 C C . HIS A 1 251 ? 15.109 -2.520 -5.256 1.00 73.44 251 HIS A C 1
ATOM 2062 O O . HIS A 1 251 ? 15.290 -1.862 -6.276 1.00 73.44 251 HIS A O 1
ATOM 2068 N N . ILE A 1 252 ? 14.050 -3.318 -5.106 1.00 86.06 252 ILE A N 1
ATOM 2069 C CA . ILE A 1 252 ? 12.906 -3.274 -6.022 1.00 86.06 252 ILE A CA 1
ATOM 2070 C C . ILE A 1 252 ? 12.169 -1.937 -5.869 1.00 86.06 252 ILE A C 1
ATOM 2072 O O . ILE A 1 252 ? 11.887 -1.491 -4.741 1.00 86.06 252 ILE A O 1
ATOM 2076 N N . ASN A 1 253 ? 11.846 -1.299 -6.998 1.00 90.69 253 ASN A N 1
ATOM 2077 C CA . ASN A 1 253 ? 11.149 -0.017 -7.004 1.00 90.69 253 ASN A CA 1
ATOM 2078 C C . ASN A 1 253 ? 9.799 -0.139 -6.289 1.00 90.69 253 ASN A C 1
ATOM 2080 O O . ASN A 1 253 ? 9.019 -1.065 -6.513 1.00 90.69 253 ASN A O 1
ATOM 2084 N N . LEU A 1 254 ? 9.506 0.835 -5.437 1.00 91.50 254 LEU A N 1
ATOM 2085 C CA . LEU A 1 254 ? 8.309 0.864 -4.605 1.00 91.50 254 LEU A CA 1
ATOM 2086 C C . LEU A 1 254 ? 6.983 0.842 -5.396 1.00 91.50 254 LEU A C 1
ATOM 2088 O O . LEU A 1 254 ? 5.988 0.346 -4.870 1.00 91.50 254 LEU A O 1
ATOM 2092 N N . HIS A 1 255 ? 6.962 1.287 -6.660 1.00 93.06 255 HIS A N 1
ATOM 2093 C CA . HIS A 1 255 ? 5.743 1.368 -7.478 1.00 93.06 255 HIS A CA 1
ATOM 2094 C C . HIS A 1 255 ? 5.280 0.007 -8.007 1.00 93.06 255 HIS A C 1
ATOM 2096 O O . HIS A 1 255 ? 4.082 -0.180 -8.209 1.00 93.06 255 HIS A O 1
ATOM 2102 N N . TRP A 1 256 ? 6.201 -0.943 -8.196 1.00 94.19 256 TRP A N 1
ATOM 2103 C CA . TRP A 1 256 ? 5.896 -2.312 -8.631 1.00 94.19 256 TRP A CA 1
ATOM 2104 C C . TRP A 1 256 ? 6.357 -3.393 -7.645 1.00 94.19 256 TRP A C 1
ATOM 2106 O O . TRP A 1 256 ? 6.090 -4.571 -7.867 1.00 94.19 256 TRP A O 1
ATOM 2116 N N . ARG A 1 257 ? 6.947 -3.017 -6.500 1.00 92.56 257 ARG A N 1
ATOM 2117 C CA . ARG A 1 257 ? 7.238 -3.931 -5.383 1.00 92.56 257 ARG A CA 1
ATOM 2118 C C . ARG A 1 257 ? 5.985 -4.717 -4.986 1.00 92.56 257 ARG A C 1
ATOM 2120 O O . ARG A 1 257 ? 4.951 -4.081 -4.776 1.00 92.56 257 ARG A O 1
ATOM 2127 N N . PRO A 1 258 ? 6.030 -6.052 -4.870 1.00 92.31 258 PRO A N 1
ATOM 2128 C CA . PRO A 1 258 ? 4.856 -6.851 -4.535 1.00 92.31 258 PRO A CA 1
ATOM 2129 C C . PRO A 1 258 ? 4.418 -6.638 -3.080 1.00 92.31 258 PRO A C 1
ATOM 2131 O O . PRO A 1 258 ? 5.211 -6.230 -2.231 1.00 92.31 258 PRO A O 1
ATOM 2134 N N . PHE A 1 259 ? 3.155 -6.956 -2.780 1.00 93.75 259 PHE A N 1
ATOM 2135 C CA . PHE A 1 259 ? 2.551 -6.734 -1.458 1.00 93.75 259 PHE A CA 1
ATOM 2136 C C . PHE A 1 259 ? 3.332 -7.397 -0.319 1.00 93.75 259 PHE A C 1
ATOM 2138 O O . PHE A 1 259 ? 3.513 -6.793 0.735 1.00 93.75 259 PHE A O 1
ATOM 2145 N N . TRP A 1 260 ? 3.842 -8.611 -0.549 1.00 89.44 260 TRP A N 1
ATOM 2146 C CA . TRP A 1 260 ? 4.598 -9.363 0.451 1.00 89.44 260 TRP A CA 1
ATOM 2147 C C . TRP A 1 260 ? 5.935 -8.708 0.810 1.00 89.44 260 TRP A C 1
ATOM 2149 O O . TRP A 1 260 ? 6.278 -8.657 1.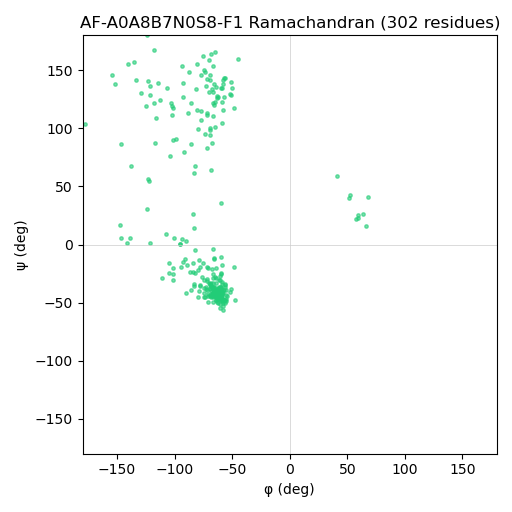984 1.00 89.44 260 TRP A O 1
ATOM 2159 N N . ALA A 1 261 ? 6.631 -8.119 -0.165 1.00 88.44 261 ALA A N 1
ATOM 2160 C CA . ALA A 1 261 ? 7.892 -7.415 0.065 1.00 88.44 261 ALA A CA 1
ATOM 2161 C C . ALA A 1 261 ? 7.686 -5.996 0.624 1.00 88.44 261 ALA A C 1
ATOM 2163 O O . ALA A 1 261 ? 8.609 -5.397 1.173 1.00 88.44 261 ALA A O 1
ATOM 2164 N N . ALA A 1 262 ? 6.502 -5.412 0.422 1.00 91.25 262 ALA A N 1
ATOM 2165 C CA . ALA A 1 262 ? 6.191 -4.059 0.870 1.00 91.25 262 ALA A CA 1
ATOM 2166 C C . ALA A 1 262 ? 5.605 -4.021 2.289 1.00 91.25 262 ALA A C 1
ATOM 2168 O O . ALA A 1 262 ? 5.973 -3.146 3.065 1.00 91.25 262 ALA A O 1
ATOM 2169 N N . CYS A 1 263 ? 4.705 -4.952 2.611 1.00 94.50 263 CYS A N 1
ATOM 2170 C CA . CYS A 1 263 ? 3.822 -4.864 3.775 1.00 94.50 263 CYS A CA 1
ATOM 2171 C C . CYS A 1 263 ? 3.649 -6.189 4.539 1.00 94.50 263 CYS A C 1
ATOM 2173 O O . CYS A 1 263 ? 2.833 -6.246 5.457 1.00 94.50 263 CYS A O 1
ATOM 2175 N N . SER A 1 264 ? 4.376 -7.249 4.163 1.00 92.44 264 SER A N 1
ATOM 2176 C CA . SER A 1 264 ? 4.456 -8.536 4.878 1.00 92.44 264 SER A CA 1
ATOM 2177 C C . SER A 1 264 ? 3.127 -9.071 5.446 1.00 92.44 264 SER A C 1
ATOM 2179 O O . SER A 1 264 ? 3.038 -9.326 6.647 1.00 92.44 264 SER A O 1
ATOM 2181 N N . PRO A 1 265 ? 2.088 -9.305 4.623 1.00 93.69 265 PRO A N 1
ATOM 2182 C CA . PRO A 1 265 ? 0.774 -9.750 5.095 1.00 93.69 265 PRO A CA 1
ATOM 2183 C C . PRO A 1 265 ? 0.771 -11.153 5.726 1.00 93.69 265 PRO A C 1
ATOM 2185 O O . PRO A 1 265 ? -0.204 -11.536 6.367 1.00 93.69 265 PRO A O 1
ATOM 2188 N N . CYS A 1 266 ? 1.863 -11.910 5.583 1.00 90.94 266 CYS A N 1
ATOM 2189 C CA . CYS A 1 266 ? 2.057 -13.177 6.285 1.00 90.94 266 CYS A CA 1
ATOM 2190 C C . CYS A 1 266 ? 2.612 -13.003 7.708 1.00 90.94 266 CYS A C 1
ATOM 2192 O O . CYS A 1 266 ? 2.414 -13.879 8.548 1.00 90.94 266 CYS A O 1
ATOM 2194 N N . ASN A 1 267 ? 3.301 -11.895 8.000 1.00 89.50 267 ASN A N 1
ATOM 2195 C CA . ASN A 1 267 ? 3.848 -11.591 9.329 1.00 89.50 267 ASN A CA 1
ATOM 2196 C C . ASN A 1 267 ? 2.971 -10.587 10.094 1.00 89.50 267 ASN A C 1
ATOM 2198 O O . ASN A 1 267 ? 2.966 -10.594 11.320 1.00 89.50 267 ASN A O 1
ATOM 2202 N N . LEU A 1 268 ? 2.213 -9.748 9.382 1.00 93.25 268 LEU A N 1
ATOM 2203 C CA . LEU A 1 268 ? 1.249 -8.812 9.949 1.00 93.25 268 LEU A CA 1
ATOM 2204 C C . LEU A 1 268 ? -0.162 -9.177 9.479 1.00 93.25 268 LEU A C 1
ATOM 2206 O O . LEU A 1 268 ? -0.501 -8.986 8.311 1.00 93.25 268 LEU A O 1
ATOM 2210 N N . LYS A 1 269 ? -0.990 -9.695 10.392 1.00 95.88 269 LYS A N 1
ATOM 2211 C CA . LYS A 1 269 ? -2.399 -10.000 10.111 1.00 95.88 269 LYS A CA 1
ATOM 2212 C C . LYS A 1 269 ? -3.186 -8.699 9.984 1.00 95.88 269 LYS A C 1
ATOM 2214 O O . LYS A 1 269 ? -3.346 -7.990 10.970 1.00 95.88 269 LYS A O 1
ATOM 2219 N N . TYR A 1 270 ? -3.678 -8.396 8.788 1.00 98.38 270 TYR A N 1
ATOM 2220 C CA . TYR A 1 270 ? -4.509 -7.218 8.546 1.00 98.38 270 TYR A CA 1
ATOM 2221 C C . TYR A 1 270 ? -5.965 -7.473 8.953 1.00 98.38 270 TYR A C 1
ATOM 2223 O O . TYR A 1 270 ? -6.541 -8.507 8.605 1.00 98.38 270 TYR A O 1
ATOM 2231 N N . ASP A 1 271 ? -6.545 -6.516 9.678 1.00 98.44 271 ASP A N 1
ATOM 2232 C CA . ASP A 1 271 ? -7.944 -6.526 10.116 1.00 98.44 271 ASP A CA 1
ATOM 2233 C C . ASP A 1 271 ? -8.874 -5.998 9.018 1.00 98.44 271 ASP A C 1
ATOM 2235 O O . ASP A 1 271 ? -10.000 -6.469 8.873 1.00 98.44 271 ASP A O 1
ATOM 2239 N N . ILE A 1 272 ? -8.388 -5.036 8.225 1.00 98.62 272 ILE A N 1
ATOM 2240 C CA . ILE A 1 272 ? -9.107 -4.455 7.092 1.00 98.62 272 ILE A CA 1
ATOM 2241 C C . ILE A 1 272 ? -8.241 -4.596 5.839 1.00 98.62 272 ILE A C 1
ATOM 2243 O O . ILE A 1 272 ? -7.132 -4.060 5.765 1.00 98.62 272 ILE A O 1
ATOM 2247 N N . ILE A 1 273 ? -8.758 -5.323 4.846 1.00 98.62 273 ILE A N 1
ATOM 2248 C CA . ILE A 1 273 ? -8.123 -5.509 3.536 1.00 98.62 273 ILE A CA 1
ATOM 2249 C C . ILE A 1 273 ? -9.047 -4.907 2.484 1.00 98.62 273 ILE A C 1
ATOM 2251 O O . ILE A 1 273 ? -9.902 -5.596 1.924 1.00 98.62 273 ILE A O 1
ATOM 2255 N N . ALA A 1 274 ? -8.886 -3.613 2.230 1.00 98.06 274 ALA A N 1
ATOM 2256 C CA . ALA A 1 274 ? -9.651 -2.899 1.217 1.00 98.06 274 ALA A CA 1
ATOM 2257 C C . ALA A 1 274 ? -9.071 -3.125 -0.184 1.00 98.06 274 ALA A C 1
ATOM 2259 O O . ALA A 1 274 ? -7.887 -3.431 -0.344 1.00 98.06 274 ALA A O 1
ATOM 2260 N N . LYS A 1 275 ? -9.904 -2.970 -1.207 1.00 97.00 275 LYS A N 1
ATOM 2261 C CA . LYS A 1 275 ? -9.556 -3.185 -2.610 1.00 97.00 275 LYS A CA 1
ATOM 2262 C C . LYS A 1 275 ? -9.823 -1.927 -3.417 1.00 97.00 275 LYS A C 1
ATOM 2264 O O . LYS A 1 275 ? -10.852 -1.290 -3.239 1.00 97.00 275 LYS A O 1
ATOM 2269 N N . VAL A 1 276 ? -8.938 -1.607 -4.356 1.00 94.31 276 VAL A N 1
ATOM 2270 C CA . VAL A 1 276 ? -9.174 -0.513 -5.311 1.00 94.31 276 VAL A CA 1
ATOM 2271 C C . VAL A 1 276 ? -10.413 -0.788 -6.172 1.00 94.31 276 VAL A C 1
ATOM 2273 O O . VAL A 1 276 ? -11.119 0.136 -6.556 1.00 94.31 276 VAL A O 1
ATOM 2276 N N . GLU A 1 277 ? -10.711 -2.056 -6.445 1.00 93.38 277 GLU A N 1
ATOM 2277 C CA . GLU A 1 277 ? -11.877 -2.477 -7.225 1.00 93.38 277 GLU A CA 1
ATOM 2278 C C . GLU A 1 277 ? -13.210 -2.178 -6.520 1.00 93.38 277 GLU A C 1
ATOM 2280 O O . GLU A 1 277 ? -14.223 -2.009 -7.188 1.00 93.38 277 GLU A O 1
ATOM 2285 N N . THR A 1 278 ? -13.209 -2.096 -5.187 1.00 94.31 278 THR A N 1
ATOM 2286 C CA . THR A 1 278 ? -14.383 -1.778 -4.353 1.00 94.31 278 THR A CA 1
ATOM 2287 C C . THR A 1 278 ? -14.105 -0.573 -3.457 1.00 94.31 278 THR A C 1
ATOM 2289 O O . THR A 1 278 ? -14.605 -0.495 -2.338 1.00 94.31 278 THR A O 1
ATOM 2292 N N . LEU A 1 279 ? -13.254 0.349 -3.926 1.00 89.81 279 LEU A N 1
ATOM 2293 C CA . LEU A 1 279 ? -12.627 1.357 -3.071 1.00 89.81 279 LEU A CA 1
ATOM 2294 C C . LEU A 1 279 ? -13.640 2.280 -2.407 1.00 89.81 279 LEU A C 1
ATOM 2296 O O . LEU A 1 279 ? -13.472 2.580 -1.237 1.00 89.81 279 LEU A O 1
ATOM 2300 N N . HIS A 1 280 ? -14.673 2.699 -3.138 1.00 88.44 280 HIS A N 1
ATOM 2301 C CA . HIS A 1 280 ? -15.708 3.597 -2.627 1.00 88.44 280 HIS A CA 1
ATOM 2302 C C . HIS A 1 280 ? -16.403 3.006 -1.388 1.00 88.44 280 HIS A C 1
ATOM 2304 O O . HIS A 1 280 ? -16.325 3.581 -0.304 1.00 88.44 280 HIS A O 1
ATOM 2310 N N . THR A 1 281 ? -16.967 1.802 -1.511 1.00 92.19 281 THR A N 1
ATOM 2311 C CA . THR A 1 281 ? -17.643 1.111 -0.402 1.00 92.19 281 THR A CA 1
ATOM 2312 C C . THR A 1 281 ? -16.673 0.722 0.716 1.00 92.19 281 THR A C 1
ATOM 2314 O O . THR A 1 281 ? -16.990 0.857 1.897 1.00 92.19 281 THR A O 1
ATOM 2317 N N . ASP A 1 282 ? -15.468 0.259 0.368 1.00 95.50 282 ASP A N 1
ATOM 2318 C CA . ASP A 1 282 ? -14.465 -0.119 1.363 1.00 95.50 282 ASP A CA 1
ATOM 2319 C C . ASP A 1 282 ? -13.952 1.100 2.149 1.00 95.50 282 ASP A C 1
ATOM 2321 O O . ASP A 1 282 ? -13.689 0.980 3.342 1.00 95.50 282 ASP A O 1
ATOM 2325 N N . GLN A 1 283 ? -13.800 2.267 1.512 1.00 92.94 283 GLN A N 1
ATOM 2326 C CA . GLN A 1 283 ? -13.397 3.511 2.175 1.00 92.94 283 GLN A CA 1
ATOM 2327 C C . GLN A 1 283 ? -14.457 3.990 3.155 1.00 92.94 283 GLN A C 1
ATOM 2329 O O . GLN A 1 283 ? -14.102 4.339 4.280 1.00 92.94 283 GLN A O 1
ATOM 2334 N N . GLU A 1 284 ? -15.733 3.943 2.770 1.00 92.00 284 GLU A N 1
ATOM 2335 C CA . GLU A 1 284 ? -16.819 4.290 3.682 1.00 92.00 284 GLU A CA 1
ATOM 2336 C C . GLU A 1 284 ? -16.841 3.356 4.901 1.00 92.00 284 GLU A C 1
ATOM 2338 O O . GLU A 1 284 ? -16.900 3.828 6.038 1.00 92.00 284 GLU A O 1
ATOM 2343 N N . PHE A 1 285 ? -16.666 2.045 4.692 1.00 95.81 285 PHE A N 1
ATOM 2344 C CA . PHE A 1 285 ? -16.520 1.099 5.798 1.00 95.81 285 PHE A CA 1
ATOM 2345 C C . PHE A 1 285 ? -15.313 1.406 6.687 1.00 95.81 285 PHE A C 1
ATOM 2347 O O . PHE A 1 285 ? -15.458 1.380 7.905 1.00 95.81 285 PHE A O 1
ATOM 2354 N N . ILE A 1 286 ? -14.137 1.715 6.124 1.00 96.19 286 ILE A N 1
ATOM 2355 C CA . ILE A 1 286 ? -12.956 2.053 6.936 1.00 96.19 286 ILE A CA 1
ATOM 2356 C C . ILE A 1 286 ? -13.249 3.267 7.817 1.00 96.19 286 ILE A C 1
ATOM 2358 O O . ILE A 1 286 ? -12.955 3.248 9.009 1.00 96.19 286 ILE A O 1
ATOM 2362 N N . VAL A 1 287 ? -13.819 4.320 7.236 1.00 94.75 287 VAL A N 1
ATOM 2363 C CA . VAL A 1 287 ? -14.118 5.562 7.951 1.00 94.75 287 VAL A CA 1
ATOM 2364 C C . VAL A 1 287 ? -15.110 5.320 9.085 1.00 94.75 287 VAL A C 1
ATOM 2366 O O . VAL A 1 287 ? -14.899 5.822 10.187 1.00 94.75 287 VAL A O 1
ATOM 2369 N N . ARG A 1 288 ? -16.142 4.504 8.851 1.00 94.25 288 ARG A N 1
ATOM 2370 C CA . ARG A 1 288 ? -17.151 4.170 9.863 1.00 94.25 288 ARG A CA 1
ATOM 2371 C C . ARG A 1 288 ? -16.632 3.201 10.934 1.00 94.25 288 ARG A C 1
ATOM 2373 O O . ARG A 1 288 ? -16.838 3.471 12.111 1.00 94.25 288 ARG A O 1
ATOM 2380 N N . ASP A 1 289 ? -15.920 2.128 10.568 1.00 95.81 289 ASP A N 1
ATOM 2381 C CA . ASP A 1 289 ? -15.368 1.130 11.516 1.00 95.81 289 ASP A CA 1
ATOM 2382 C C . ASP A 1 289 ? -14.267 1.722 12.409 1.00 95.81 289 ASP A C 1
ATOM 2384 O O . ASP A 1 289 ? -14.085 1.278 13.540 1.00 95.81 289 ASP A O 1
ATOM 2388 N N . LEU A 1 290 ? -13.539 2.731 11.916 1.00 96.31 290 LEU A N 1
ATOM 2389 C CA . LEU A 1 290 ? -12.513 3.455 12.673 1.00 96.31 290 LEU A CA 1
ATOM 2390 C C . LEU A 1 290 ? -13.028 4.745 13.331 1.00 96.31 290 LEU A C 1
ATOM 2392 O O . LEU A 1 290 ? -12.242 5.442 13.969 1.00 96.31 290 LEU A O 1
ATOM 2396 N N . HIS A 1 291 ? -14.315 5.073 13.171 1.00 95.06 291 HIS A N 1
ATOM 2397 C CA . HIS A 1 291 ? -14.927 6.307 13.677 1.00 95.06 291 HIS A CA 1
ATOM 2398 C C . HIS A 1 291 ? -14.163 7.583 13.272 1.00 95.06 291 HIS A C 1
ATOM 2400 O O . HIS A 1 291 ? -13.997 8.508 14.068 1.00 95.06 291 HIS A O 1
ATOM 2406 N N . LEU A 1 292 ? -13.664 7.633 12.033 1.00 94.56 292 LEU A N 1
ATOM 2407 C CA . LEU A 1 292 ? -12.955 8.808 11.529 1.00 94.56 292 LEU A CA 1
ATOM 2408 C C . LEU A 1 292 ? -13.953 9.945 11.233 1.00 94.56 292 LEU A C 1
ATOM 2410 O O . LEU A 1 292 ? -15.080 9.679 10.807 1.00 94.56 292 LEU A O 1
ATOM 2414 N N . PRO A 1 293 ? -13.552 11.218 11.395 1.00 91.50 293 PRO A N 1
ATOM 2415 C CA . PRO A 1 293 ? -14.417 12.363 11.130 1.00 91.50 293 PRO A CA 1
ATOM 2416 C C . PRO A 1 293 ? -14.694 12.509 9.626 1.00 91.50 293 PRO A C 1
ATOM 2418 O O . PRO A 1 293 ? -13.919 13.139 8.908 1.00 91.50 293 PRO A O 1
ATOM 2421 N N . ILE A 1 294 ? -15.814 11.947 9.154 1.00 85.44 294 ILE A N 1
ATOM 2422 C CA . ILE A 1 294 ? -16.221 11.922 7.735 1.00 85.44 294 ILE A CA 1
ATOM 2423 C C . ILE A 1 294 ? -16.103 13.303 7.079 1.00 85.44 294 ILE A C 1
ATOM 2425 O O . ILE A 1 294 ? -15.491 13.412 6.023 1.00 85.44 294 ILE A O 1
ATOM 2429 N N . GLY A 1 295 ? -16.615 14.356 7.726 1.00 80.56 295 GLY A N 1
ATOM 2430 C CA . GLY A 1 295 ? -16.619 15.719 7.178 1.00 80.56 295 GLY A CA 1
ATOM 2431 C C . GLY A 1 295 ? -15.237 16.361 7.002 1.00 80.56 295 GLY A C 1
ATOM 2432 O O . GLY A 1 295 ? -15.136 17.389 6.345 1.00 80.56 295 GLY A O 1
ATOM 2433 N N . LYS A 1 296 ? -14.172 15.774 7.569 1.00 81.06 296 LYS A N 1
ATOM 2434 C CA . LYS A 1 296 ? -12.785 16.223 7.356 1.00 81.06 296 LYS A CA 1
ATOM 2435 C C . LYS A 1 296 ? -12.075 15.467 6.236 1.00 81.06 296 LYS A C 1
ATOM 2437 O O . LYS A 1 296 ? -11.025 15.905 5.788 1.00 81.06 296 LYS A O 1
ATOM 2442 N N . LEU A 1 297 ? -12.566 14.294 5.848 1.00 83.94 297 LEU A N 1
ATOM 2443 C CA . LEU A 1 297 ? -11.868 13.407 4.923 1.00 83.94 297 LEU A CA 1
ATOM 2444 C C . LEU A 1 297 ? -12.321 13.649 3.487 1.00 83.94 297 LEU A C 1
ATOM 2446 O O . LEU A 1 297 ? -13.458 14.035 3.250 1.00 83.94 297 LEU A O 1
ATOM 2450 N N . PHE A 1 298 ? -11.444 13.352 2.524 1.00 76.12 298 PHE A N 1
ATOM 2451 C CA . PHE A 1 298 ? -11.737 13.499 1.091 1.00 76.12 298 PHE A CA 1
ATOM 2452 C C . PHE A 1 298 ? -12.102 14.932 0.663 1.00 76.12 298 PHE A C 1
ATOM 2454 O O . PHE A 1 298 ? -12.788 15.102 -0.344 1.00 76.12 298 PHE A O 1
ATOM 2461 N N . ALA A 1 299 ? -11.633 15.936 1.415 1.00 54.12 299 ALA A N 1
ATOM 2462 C CA . ALA A 1 299 ? -11.818 17.345 1.088 1.00 54.12 299 ALA A CA 1
ATOM 2463 C C . ALA A 1 299 ? -11.246 17.673 -0.301 1.00 54.12 299 ALA A C 1
ATOM 2465 O O . ALA A 1 299 ? -10.221 17.114 -0.712 1.00 54.12 299 ALA A O 1
ATOM 2466 N N . GLU A 1 300 ? -11.939 18.563 -1.009 1.00 48.12 300 GLU A N 1
ATOM 2467 C CA . GLU A 1 300 ? -11.587 19.015 -2.351 1.00 48.12 300 GLU A CA 1
ATOM 2468 C C . GLU A 1 300 ? -10.170 19.596 -2.347 1.00 48.12 300 GLU A C 1
ATOM 2470 O O . GLU A 1 300 ? -9.846 20.484 -1.560 1.00 48.12 300 GLU A O 1
ATOM 2475 N N . SER A 1 301 ? -9.304 19.115 -3.241 1.00 38.22 301 SER A N 1
ATOM 2476 C CA . SER A 1 301 ? -8.236 19.990 -3.709 1.00 38.22 301 SER A CA 1
ATOM 2477 C C . SER A 1 301 ? -8.902 20.989 -4.637 1.00 38.22 301 SER A C 1
ATOM 2479 O O . SER A 1 301 ? -9.108 20.669 -5.806 1.00 38.22 301 SER A O 1
ATOM 2481 N N . HIS A 1 302 ? -9.272 22.162 -4.125 1.00 28.55 302 HIS A N 1
ATOM 2482 C CA . HIS A 1 302 ? -9.552 23.289 -4.999 1.00 28.55 302 HIS A CA 1
ATOM 2483 C C . HIS A 1 302 ? -8.274 23.546 -5.800 1.00 28.55 302 HIS A C 1
ATOM 2485 O O . HIS A 1 302 ? -7.250 23.980 -5.278 1.00 28.55 302 HIS A O 1
ATOM 2491 N N . SER A 1 303 ? -8.299 23.145 -7.065 1.00 25.77 303 SER A N 1
ATOM 2492 C CA . SER A 1 303 ? -7.271 23.488 -8.028 1.00 25.77 303 SER A CA 1
ATOM 2493 C C . SER A 1 303 ? -7.383 24.982 -8.309 1.00 25.77 303 SER A C 1
ATOM 2495 O O . SER A 1 303 ? -8.272 25.397 -9.055 1.00 25.77 303 SER A O 1
ATOM 2497 N N . SER A 1 304 ? -6.509 25.760 -7.678 1.00 25.81 304 SER A N 1
ATOM 2498 C CA . SER A 1 304 ? -6.067 27.059 -8.192 1.00 25.81 304 SER A CA 1
ATOM 2499 C C . SER A 1 304 ? -5.125 26.855 -9.374 1.00 25.81 304 SER A C 1
ATOM 2501 O O . SER A 1 304 ? -4.261 25.948 -9.274 1.00 25.81 304 SER A O 1
#

Solvent-accessible surface area (backbone atoms only — not comparable to full-atom values): 17718 Å² total; per-residue (Å²): 141,83,81,72,74,65,58,63,61,49,55,51,53,50,50,51,52,51,56,47,53,58,52,52,56,60,43,51,59,53,50,52,55,49,52,56,56,49,62,74,44,46,74,73,76,85,45,96,76,81,67,69,76,78,65,89,82,69,46,72,66,56,51,53,52,50,52,50,53,20,47,54,51,33,51,55,48,50,54,49,36,60,59,47,57,78,74,46,90,68,84,70,63,53,66,72,60,44,44,69,53,32,32,43,41,67,97,60,44,32,34,37,40,73,37,53,69,22,61,29,68,63,51,39,42,34,53,37,32,74,70,69,42,91,68,72,58,94,61,37,74,61,51,46,47,72,77,15,45,57,60,91,47,68,67,58,40,54,49,45,69,70,73,30,48,26,38,38,40,39,50,63,70,66,62,26,44,50,52,34,42,52,61,55,38,67,53,88,62,100,80,68,87,38,62,67,57,19,35,48,38,33,68,76,42,73,78,79,83,74,62,96,85,65,90,61,82,75,77,67,50,96,40,89,49,28,31,39,72,66,28,49,50,53,48,54,50,50,41,52,55,36,46,72,32,91,91,44,74,53,83,53,57,66,52,70,47,50,64,57,72,64,58,32,56,78,82,43,80,48,59,37,60,38,37,58,91,48,36,64,65,40,47,53,45,50,36,60,79,49,68,50,67,64,95,56,44,67,66,80,80,79,84,125

Organism: Hyalella azteca (NCBI:txid294128)

Mean predicted aligned error: 11.18 Å

Sequence (304 aa):
MNINSSIGADQTKITIRKTLRGKFSAMNKRVTQLDARYRHAGAAAYGDDVHMKVNANWNETDTNNLRKVMRQRSDVVQAACQRYRSLTNFTELKPAKLHQTLRWVKDYKFIWCPIFKCASTTWVKNLLLLANFTEPPQRHHALSKELYPPPPHSAERNQMLRHAKKLIIVRHPLDRLLSAYRDKMLRNIRAGNYETIQLNIARSYKEPQLPPHVDLAPVMPSSPNQPSFNKFLLRVRDDLITYWDPNHHKHINLHWRPFWAACSPCNLKYDIIAKVETLHTDQEFIVRDLHLPIGKLFAESHSS

pLDDT: mean 77.97, std 22.6, range [25.77, 98.69]